Protein AF-A0A0G1DFC2-F1 (afdb_monomer_lite)

Organism: NCBI:txid1618443

Secondary structure (DSSP, 8-state):
-HHHHHHHHHHHHHHHHHHHHHHHHHHHHHHHHHHHHHHHHHHHHHHHHHHHHGGGTTTS-HHHHHHHHHHHHHHS--SEEEEEETTS-EEEE-TTSPS--HHHHHHHHHHHHHTS-EEEEEEETTEEEEEEEEEEEETTEEEEEEEEEEE-HHHHHHHHHHHHHHHHHHHHHHHHHHHHHHHHHHH-

Structure (mmCIF, N/CA/C/O backbone):
data_AF-A0A0G1DFC2-F1
#
_entry.id   AF-A0A0G1DFC2-F1
#
loop_
_atom_site.group_PDB
_atom_site.id
_atom_site.type_symbol
_atom_site.label_atom_id
_atom_site.label_alt_id
_atom_site.label_comp_id
_atom_site.label_asym_id
_atom_site.label_entity_id
_atom_site.label_seq_id
_atom_site.pdbx_PDB_ins_code
_atom_site.Cartn_x
_atom_site.Cartn_y
_atom_site.Cartn_z
_atom_site.occupancy
_atom_site.B_iso_or_equiv
_atom_site.auth_seq_id
_atom_site.auth_comp_id
_atom_site.auth_asym_id
_atom_site.auth_atom_id
_atom_site.pdbx_PDB_model_num
ATOM 1 N N . MET A 1 1 ? 27.973 -1.717 -45.582 1.00 72.56 1 MET A N 1
ATOM 2 C CA . MET A 1 1 ? 26.585 -1.382 -45.179 1.00 72.56 1 MET A CA 1
ATOM 3 C C . MET A 1 1 ? 25.904 -2.504 -44.392 1.00 72.56 1 MET A C 1
ATOM 5 O O . MET A 1 1 ? 25.757 -2.344 -43.190 1.00 72.56 1 MET A O 1
ATOM 9 N N . ARG A 1 2 ? 25.543 -3.655 -44.991 1.00 80.75 2 ARG A N 1
ATOM 10 C CA . ARG A 1 2 ? 24.761 -4.720 -44.309 1.00 80.75 2 ARG A CA 1
ATOM 11 C C . ARG A 1 2 ? 25.378 -5.247 -42.999 1.00 80.75 2 ARG A C 1
ATOM 13 O O . ARG A 1 2 ? 24.654 -5.441 -42.032 1.00 80.75 2 ARG A O 1
ATOM 20 N N . GLN A 1 3 ? 26.699 -5.429 -42.950 1.00 83.38 3 GLN A N 1
ATOM 21 C CA . GLN A 1 3 ? 27.406 -5.894 -41.744 1.00 83.38 3 GLN A CA 1
ATOM 22 C C . GLN A 1 3 ? 27.403 -4.857 -40.605 1.00 83.38 3 GLN A C 1
ATOM 24 O O . GLN A 1 3 ? 27.282 -5.232 -39.445 1.00 83.38 3 GLN A O 1
ATOM 29 N N . ILE A 1 4 ? 27.460 -3.560 -40.931 1.00 80.94 4 ILE A N 1
ATOM 30 C CA . ILE A 1 4 ? 27.431 -2.465 -39.946 1.00 80.94 4 ILE A CA 1
ATOM 31 C C . ILE A 1 4 ? 26.042 -2.378 -39.304 1.00 80.94 4 ILE A C 1
ATOM 33 O O . ILE A 1 4 ? 25.927 -2.349 -38.082 1.00 80.94 4 ILE A O 1
ATOM 37 N N . PHE A 1 5 ? 24.980 -2.432 -40.116 1.00 81.50 5 PHE A N 1
ATOM 38 C CA . PHE A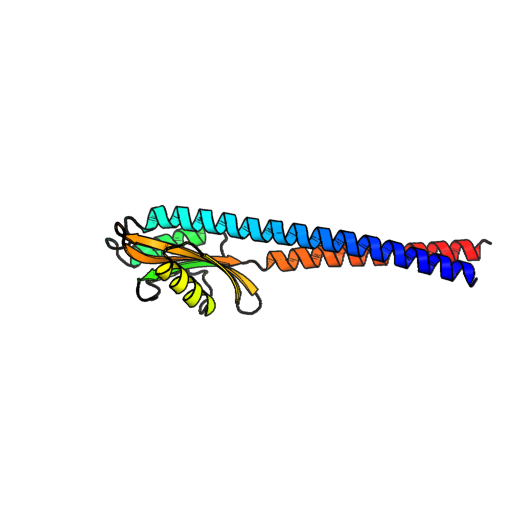 1 5 ? 23.606 -2.466 -39.607 1.00 81.50 5 PHE A CA 1
ATOM 39 C C . PHE A 1 5 ? 23.339 -3.696 -38.730 1.00 81.50 5 PHE A C 1
ATOM 41 O O . PHE A 1 5 ? 22.700 -3.571 -37.688 1.00 81.50 5 PHE A O 1
ATOM 48 N N . ALA A 1 6 ? 23.868 -4.865 -39.105 1.00 87.06 6 ALA A N 1
ATOM 49 C CA . ALA A 1 6 ? 23.749 -6.077 -38.295 1.00 87.06 6 ALA A CA 1
ATOM 50 C C . ALA A 1 6 ? 24.473 -5.952 -36.941 1.00 87.06 6 ALA A C 1
ATOM 52 O O . ALA A 1 6 ? 23.925 -6.360 -35.920 1.00 87.06 6 ALA A O 1
ATOM 53 N N . ALA A 1 7 ? 25.670 -5.356 -36.916 1.00 85.88 7 ALA A N 1
ATOM 54 C CA . ALA A 1 7 ? 26.422 -5.137 -35.681 1.00 85.88 7 ALA A CA 1
ATOM 55 C C . ALA A 1 7 ? 25.700 -4.173 -34.724 1.00 85.88 7 ALA A C 1
ATOM 57 O O . ALA A 1 7 ? 25.595 -4.454 -33.534 1.00 85.88 7 ALA A O 1
ATOM 58 N N . ILE A 1 8 ? 25.147 -3.071 -35.238 1.00 86.62 8 ILE A N 1
ATOM 59 C CA . ILE A 1 8 ? 24.385 -2.107 -34.427 1.00 86.62 8 ILE A CA 1
ATOM 60 C C . ILE A 1 8 ? 23.130 -2.751 -33.872 1.00 86.62 8 ILE A C 1
ATOM 62 O O . ILE A 1 8 ? 22.863 -2.623 -32.683 1.00 86.62 8 ILE A O 1
ATOM 66 N N . PHE A 1 9 ? 22.396 -3.480 -34.713 1.00 89.06 9 PHE A N 1
ATOM 67 C CA . PHE A 1 9 ? 21.217 -4.206 -34.271 1.00 89.06 9 PHE A CA 1
ATOM 68 C C . PHE A 1 9 ? 21.559 -5.169 -33.129 1.00 89.06 9 PHE A C 1
ATOM 70 O O . PHE A 1 9 ? 20.889 -5.157 -32.100 1.00 89.06 9 PHE A O 1
ATOM 77 N N . LEU A 1 10 ? 22.645 -5.938 -33.261 1.00 92.94 10 LEU A N 1
ATOM 78 C CA . LEU A 1 10 ? 23.105 -6.850 -32.216 1.00 92.94 10 LEU A CA 1
ATOM 79 C C . LEU A 1 10 ? 23.446 -6.111 -30.912 1.00 92.94 10 LEU A C 1
ATOM 81 O O . LEU A 1 10 ? 22.999 -6.521 -29.843 1.00 92.94 10 LEU A O 1
ATOM 85 N N . ILE A 1 11 ? 24.196 -5.007 -30.990 1.00 90.31 11 ILE A N 1
ATOM 86 C CA . ILE A 1 11 ? 24.557 -4.196 -29.818 1.00 90.31 11 ILE A CA 1
ATOM 87 C C . ILE A 1 11 ? 23.304 -3.621 -29.156 1.00 90.31 11 ILE A C 1
ATOM 89 O O . ILE A 1 11 ? 23.160 -3.719 -27.940 1.00 90.31 11 ILE A O 1
ATOM 93 N N . THR A 1 12 ? 22.378 -3.060 -29.937 1.00 91.19 12 THR A N 1
ATOM 94 C CA . THR A 1 12 ? 21.109 -2.531 -29.429 1.00 91.19 12 THR A CA 1
ATOM 95 C C . THR A 1 12 ? 20.325 -3.614 -28.703 1.00 91.19 12 THR A C 1
ATOM 97 O O . THR A 1 12 ? 19.913 -3.389 -27.570 1.00 91.19 12 THR A O 1
ATOM 100 N N . VAL A 1 13 ? 20.189 -4.804 -29.293 1.00 94.81 13 VAL A N 1
ATOM 101 C CA . VAL A 1 13 ? 19.496 -5.933 -28.660 1.00 94.81 13 VAL A CA 1
ATOM 102 C C . VAL A 1 13 ? 20.152 -6.309 -27.330 1.00 94.81 13 VAL A C 1
ATOM 104 O O . VAL A 1 13 ? 19.453 -6.443 -26.328 1.00 94.81 13 VAL A O 1
ATOM 107 N N . ILE A 1 14 ? 21.483 -6.423 -27.281 1.00 95.00 14 ILE A N 1
ATOM 108 C CA 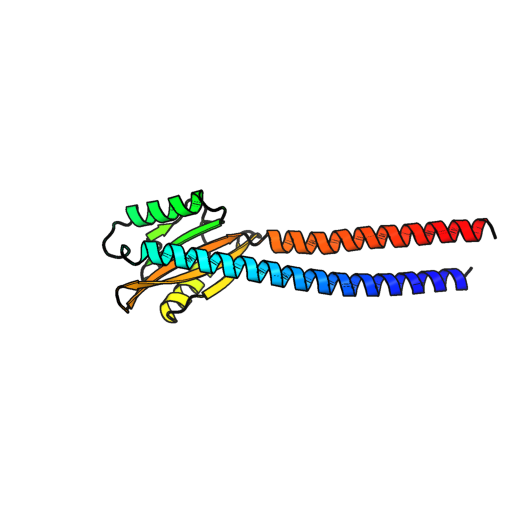. ILE A 1 14 ? 22.211 -6.766 -26.049 1.00 95.00 14 ILE A CA 1
ATOM 109 C C . ILE A 1 14 ? 22.006 -5.693 -24.970 1.00 95.00 14 ILE A C 1
ATOM 111 O O . ILE A 1 14 ? 21.667 -6.020 -23.832 1.00 95.00 14 ILE A O 1
ATOM 115 N N . VAL A 1 15 ? 22.163 -4.412 -25.314 1.00 93.06 15 VAL A N 1
ATOM 116 C CA . VAL A 1 15 ? 21.980 -3.295 -24.371 1.00 93.06 15 VAL A CA 1
ATOM 117 C C . VAL A 1 15 ? 20.542 -3.242 -23.857 1.00 93.06 15 VAL A C 1
ATOM 119 O O . VAL A 1 15 ? 20.328 -3.056 -22.658 1.00 93.06 15 VAL A O 1
ATOM 122 N N . THR A 1 16 ? 19.555 -3.457 -24.730 1.00 94.50 16 THR A N 1
ATOM 123 C CA . THR A 1 16 ? 18.144 -3.535 -24.345 1.00 94.50 16 THR A CA 1
ATOM 124 C C . THR A 1 16 ? 17.898 -4.686 -23.374 1.00 94.50 16 THR A C 1
ATOM 126 O O . THR A 1 16 ? 17.280 -4.461 -22.337 1.00 94.50 16 THR A O 1
ATOM 129 N N . LEU A 1 17 ? 18.409 -5.890 -23.653 1.00 96.88 17 LEU A N 1
ATOM 130 C CA . LEU A 1 17 ? 18.248 -7.048 -22.766 1.00 96.88 17 LEU A CA 1
ATOM 131 C C . LEU A 1 17 ? 18.843 -6.792 -21.379 1.00 96.88 17 LEU A C 1
ATOM 133 O O . LEU A 1 17 ? 18.184 -7.046 -20.370 1.00 96.88 17 LEU A O 1
ATOM 137 N N . ILE A 1 18 ? 20.055 -6.234 -21.324 1.00 96.00 18 ILE A N 1
ATOM 138 C CA . ILE A 1 18 ? 20.716 -5.877 -20.065 1.00 96.00 18 ILE A CA 1
ATOM 139 C C . ILE A 1 18 ? 19.870 -4.854 -19.303 1.00 96.00 18 ILE A C 1
ATOM 141 O O . ILE A 1 18 ? 19.557 -5.058 -18.131 1.00 96.00 18 ILE A O 1
ATOM 145 N N . ALA A 1 19 ? 19.455 -3.769 -19.958 1.00 95.44 19 ALA A N 1
ATOM 146 C CA . ALA A 1 19 ? 18.661 -2.732 -19.313 1.00 95.44 19 ALA A CA 1
ATOM 147 C C . ALA A 1 19 ? 17.328 -3.271 -18.780 1.00 95.44 19 ALA A C 1
ATOM 149 O O . ALA A 1 19 ? 16.978 -2.971 -17.644 1.00 95.44 19 ALA A O 1
ATOM 150 N N . VAL A 1 20 ? 16.617 -4.098 -19.552 1.00 96.69 20 VAL A N 1
ATOM 151 C CA . VAL A 1 20 ? 15.357 -4.720 -19.118 1.00 96.69 20 VAL A CA 1
ATOM 152 C C . VAL A 1 20 ? 15.580 -5.623 -17.907 1.00 96.69 20 VAL A C 1
ATOM 154 O O . VAL A 1 20 ? 14.831 -5.514 -16.938 1.00 96.69 20 VAL A O 1
ATOM 157 N N . TYR A 1 21 ? 16.623 -6.458 -17.915 1.00 97.62 21 TYR A N 1
ATOM 158 C CA . TYR A 1 21 ? 16.954 -7.324 -16.780 1.00 97.62 21 TYR A CA 1
ATOM 159 C C . TYR A 1 21 ? 17.214 -6.518 -15.497 1.00 97.62 21 TYR A C 1
ATOM 161 O O . TYR A 1 21 ? 16.625 -6.794 -14.448 1.00 97.62 21 TYR A O 1
ATOM 169 N N . PHE A 1 22 ? 18.050 -5.479 -15.580 1.00 96.88 22 PHE A N 1
ATOM 170 C CA . PHE A 1 22 ? 18.356 -4.626 -14.431 1.00 96.88 22 PHE A CA 1
ATOM 171 C C . PHE A 1 22 ? 17.134 -3.847 -13.944 1.00 96.88 22 PHE A C 1
ATOM 173 O O . PHE A 1 22 ? 16.902 -3.777 -12.738 1.00 96.88 22 PHE A O 1
ATOM 180 N N . THR A 1 23 ? 16.338 -3.296 -14.856 1.00 97.31 23 THR A N 1
ATOM 181 C CA . THR A 1 23 ? 15.129 -2.538 -14.519 1.00 97.31 23 THR A CA 1
ATOM 182 C C . THR A 1 23 ? 14.063 -3.426 -13.898 1.00 97.31 23 THR A C 1
ATOM 184 O O . THR A 1 23 ? 13.437 -3.015 -12.926 1.00 97.31 23 THR A O 1
ATOM 187 N N . TYR A 1 24 ? 13.904 -4.660 -14.376 1.00 97.81 24 TYR A N 1
ATOM 188 C CA . TYR A 1 24 ? 13.021 -5.642 -13.755 1.00 97.81 24 TYR A CA 1
ATOM 189 C C . TYR A 1 24 ? 13.441 -5.936 -12.310 1.00 97.81 24 TYR A C 1
ATOM 191 O O . TYR A 1 24 ? 12.622 -5.853 -11.394 1.00 97.81 24 TYR A O 1
ATOM 199 N N . ASN A 1 25 ? 14.729 -6.208 -12.080 1.00 98.00 25 ASN A N 1
ATOM 200 C CA . ASN A 1 25 ? 15.230 -6.462 -10.731 1.00 98.00 25 ASN A CA 1
ATOM 201 C C . ASN A 1 25 ? 15.091 -5.223 -9.827 1.00 98.00 25 ASN A C 1
ATOM 203 O O . ASN A 1 25 ? 14.685 -5.335 -8.672 1.00 98.00 25 ASN A O 1
ATOM 207 N N . GLN A 1 26 ? 15.379 -4.031 -10.357 1.00 97.31 26 GLN A N 1
ATOM 208 C CA . GLN A 1 26 ? 15.216 -2.764 -9.646 1.00 97.31 26 GLN A CA 1
ATOM 209 C C . GLN A 1 26 ? 13.754 -2.520 -9.253 1.00 97.31 26 GLN A C 1
ATOM 211 O O . GLN A 1 26 ? 13.489 -2.197 -8.098 1.00 97.31 26 GLN A O 1
ATOM 216 N N . ALA A 1 27 ? 12.817 -2.708 -10.184 1.00 97.88 27 ALA A N 1
ATOM 217 C CA . ALA A 1 27 ? 11.389 -2.553 -9.939 1.00 97.88 27 ALA A CA 1
ATOM 218 C C . ALA A 1 27 ? 10.894 -3.550 -8.882 1.00 97.88 27 ALA A C 1
ATOM 220 O O . ALA A 1 27 ? 10.244 -3.145 -7.928 1.00 97.88 27 ALA A O 1
ATOM 221 N N . ASN A 1 28 ? 11.271 -4.828 -8.982 1.00 97.44 28 ASN A N 1
ATOM 222 C CA . ASN A 1 28 ? 10.851 -5.856 -8.025 1.00 97.44 28 ASN A CA 1
ATOM 223 C C . ASN A 1 28 ? 11.418 -5.616 -6.611 1.00 97.44 28 ASN A C 1
ATOM 225 O O . ASN A 1 28 ? 10.729 -5.792 -5.607 1.00 97.44 28 ASN A O 1
ATOM 229 N N . ASN A 1 29 ? 12.679 -5.181 -6.516 1.00 98.06 29 ASN A N 1
ATOM 230 C CA . ASN A 1 29 ? 13.287 -4.802 -5.239 1.00 98.06 29 ASN A CA 1
ATOM 231 C C . ASN A 1 29 ? 12.587 -3.594 -4.617 1.00 98.06 29 ASN A C 1
ATOM 233 O O . ASN A 1 29 ? 12.292 -3.605 -3.422 1.00 98.06 29 ASN A O 1
ATOM 237 N N . GLU A 1 30 ? 12.307 -2.572 -5.424 1.00 97.88 30 GLU A N 1
ATOM 238 C CA . GLU A 1 30 ? 11.616 -1.375 -4.958 1.00 97.88 30 GLU A CA 1
ATOM 239 C C . GLU A 1 30 ? 10.179 -1.692 -4.538 1.00 97.88 30 GLU A C 1
ATOM 241 O O . GLU A 1 30 ? 9.739 -1.238 -3.486 1.00 97.88 30 GLU A O 1
ATOM 246 N N . GLU A 1 31 ? 9.465 -2.525 -5.295 1.00 97.38 31 GLU A N 1
ATOM 247 C CA . GLU A 1 31 ? 8.117 -2.961 -4.941 1.00 97.38 31 GLU A CA 1
ATOM 248 C C . GLU A 1 31 ? 8.098 -3.649 -3.576 1.00 97.38 31 GLU A C 1
ATOM 250 O O . GLU A 1 31 ? 7.324 -3.253 -2.704 1.00 97.38 31 GLU A O 1
ATOM 255 N N . ARG A 1 32 ? 8.980 -4.633 -3.357 1.00 97.62 32 ARG A N 1
ATOM 256 C CA . ARG A 1 32 ? 9.097 -5.314 -2.059 1.00 97.62 32 ARG A CA 1
ATOM 257 C C . ARG A 1 32 ? 9.423 -4.343 -0.933 1.00 97.62 32 ARG A C 1
ATOM 259 O O . ARG A 1 32 ? 8.799 -4.408 0.119 1.00 97.62 32 ARG A O 1
ATOM 266 N N . ARG A 1 33 ? 10.366 -3.423 -1.156 1.00 97.75 33 ARG A N 1
ATOM 267 C CA . ARG A 1 33 ? 10.747 -2.413 -0.161 1.00 97.75 33 ARG A CA 1
ATOM 268 C C . ARG A 1 33 ? 9.549 -1.561 0.256 1.00 97.75 33 ARG A C 1
ATOM 270 O O . ARG A 1 33 ? 9.324 -1.385 1.447 1.00 97.75 33 ARG A O 1
ATOM 277 N N . LEU A 1 34 ? 8.785 -1.050 -0.710 1.00 96.38 34 LEU A N 1
ATOM 278 C CA . LEU A 1 34 ? 7.643 -0.176 -0.435 1.00 96.38 34 LEU A CA 1
ATOM 279 C C . LEU A 1 34 ? 6.457 -0.933 0.176 1.00 96.38 34 LEU A C 1
ATOM 281 O O . LEU A 1 34 ? 5.788 -0.384 1.048 1.00 96.38 34 LEU A O 1
ATOM 285 N N . ARG A 1 35 ? 6.214 -2.182 -0.247 1.00 96.38 35 ARG A N 1
ATOM 286 C CA . ARG A 1 35 ? 5.205 -3.059 0.369 1.00 96.38 35 ARG A CA 1
ATOM 287 C C . ARG A 1 35 ? 5.556 -3.366 1.828 1.00 96.38 35 ARG A C 1
ATOM 289 O O . ARG A 1 35 ? 4.708 -3.216 2.695 1.00 96.38 35 ARG A O 1
ATOM 296 N N . ASN A 1 36 ? 6.807 -3.704 2.120 1.00 96.62 36 ASN A N 1
ATOM 297 C CA . ASN A 1 36 ? 7.229 -3.977 3.493 1.00 96.62 36 ASN A CA 1
ATOM 298 C C . ASN A 1 36 ? 7.168 -2.716 4.372 1.00 96.62 36 ASN A C 1
ATOM 300 O O . ASN A 1 36 ? 6.771 -2.798 5.529 1.00 96.62 36 ASN A O 1
ATOM 304 N N . ASP A 1 37 ? 7.531 -1.548 3.831 1.00 94.81 37 ASP A N 1
ATOM 305 C CA . ASP A 1 37 ? 7.463 -0.271 4.556 1.00 94.81 37 ASP A CA 1
ATOM 306 C C . ASP A 1 37 ? 6.018 0.096 4.930 1.00 94.81 37 ASP A C 1
ATOM 308 O O . ASP A 1 37 ? 5.759 0.438 6.085 1.00 94.81 37 ASP A O 1
ATOM 312 N N . ILE A 1 38 ? 5.057 -0.034 4.003 1.00 93.19 38 ILE A N 1
ATOM 313 C CA . ILE A 1 38 ? 3.645 0.253 4.314 1.00 93.19 38 ILE A CA 1
ATOM 314 C C . ILE A 1 38 ? 3.058 -0.760 5.297 1.00 93.19 38 ILE A C 1
ATOM 316 O O . ILE A 1 38 ? 2.305 -0.368 6.188 1.00 93.19 38 ILE A O 1
ATOM 320 N N . GLN A 1 39 ? 3.437 -2.037 5.190 1.00 94.75 39 GLN A N 1
ATOM 321 C CA . GLN A 1 39 ? 3.037 -3.076 6.139 1.00 94.75 39 GLN A CA 1
ATOM 322 C C . GLN A 1 39 ? 3.546 -2.750 7.543 1.00 94.75 39 GLN A C 1
ATOM 324 O O . GLN A 1 39 ? 2.746 -2.582 8.458 1.00 94.75 39 GLN A O 1
ATOM 329 N N . TYR A 1 40 ? 4.858 -2.552 7.685 1.00 94.19 40 TYR A N 1
ATOM 330 C CA . TYR A 1 40 ? 5.504 -2.252 8.960 1.00 94.19 40 TYR A CA 1
ATOM 331 C C . TYR A 1 40 ? 4.915 -1.008 9.636 1.00 94.19 40 TYR A C 1
ATOM 333 O O . TYR A 1 40 ? 4.565 -1.043 10.815 1.00 94.19 40 TYR A O 1
ATOM 341 N N . ARG A 1 41 ? 4.739 0.084 8.881 1.00 90.88 41 ARG A N 1
ATOM 342 C CA . ARG A 1 41 ? 4.128 1.314 9.405 1.00 90.88 41 ARG A CA 1
ATOM 343 C C . ARG A 1 41 ? 2.684 1.093 9.833 1.00 90.88 41 ARG A C 1
ATOM 345 O O . ARG A 1 41 ? 2.306 1.563 10.896 1.00 90.88 41 ARG A O 1
ATOM 352 N N . SER A 1 42 ? 1.887 0.374 9.042 1.00 92.50 42 SER A N 1
ATOM 353 C CA . SER A 1 42 ? 0.491 0.084 9.404 1.00 92.50 42 SER A CA 1
ATOM 354 C C . SER A 1 42 ? 0.402 -0.731 10.687 1.00 92.50 42 SER A C 1
ATOM 356 O O . SER A 1 42 ? -0.444 -0.436 11.523 1.00 92.50 42 SER A O 1
ATOM 358 N N . THR A 1 43 ? 1.296 -1.706 10.865 1.00 93.75 43 THR A N 1
ATOM 359 C CA . THR A 1 43 ? 1.366 -2.516 12.084 1.00 93.75 43 THR A CA 1
ATOM 360 C C . THR A 1 43 ? 1.692 -1.666 13.302 1.00 93.75 43 THR A C 1
ATOM 362 O O . THR A 1 43 ? 0.956 -1.723 14.279 1.00 93.75 43 THR A O 1
ATOM 365 N N . LEU A 1 44 ? 2.729 -0.826 13.236 1.00 91.75 44 LEU A N 1
ATOM 366 C CA . LEU A 1 44 ? 3.074 0.065 14.348 1.00 91.75 44 LEU A CA 1
ATOM 367 C C . LEU A 1 44 ? 1.933 1.027 14.701 1.00 91.75 44 LEU A C 1
ATOM 369 O O . LEU A 1 44 ? 1.668 1.279 15.875 1.00 91.75 44 LEU A O 1
ATOM 373 N N . LEU A 1 45 ? 1.246 1.554 13.687 1.00 89.75 45 LEU A N 1
ATOM 374 C CA . LEU A 1 45 ? 0.137 2.478 13.895 1.00 89.75 45 LEU A CA 1
ATOM 375 C C . LEU A 1 45 ? -1.071 1.801 14.518 1.00 89.75 45 LEU A C 1
ATOM 377 O O . LEU A 1 45 ? -1.604 2.311 15.500 1.00 89.75 45 LEU A O 1
ATOM 381 N N . ALA A 1 46 ? -1.471 0.651 13.982 1.00 92.19 46 ALA A N 1
ATOM 382 C CA . ALA A 1 46 ? -2.573 -0.116 14.534 1.00 92.19 46 ALA A CA 1
ATOM 383 C C . ALA A 1 46 ? -2.276 -0.540 15.973 1.00 92.19 46 ALA A C 1
ATOM 385 O O . ALA A 1 46 ? -3.138 -0.385 16.826 1.00 92.19 46 ALA A O 1
ATOM 386 N N . GLU A 1 47 ? -1.052 -0.983 16.259 1.00 91.69 47 GLU A N 1
ATOM 387 C CA . GLU A 1 47 ? -0.648 -1.414 17.595 1.00 91.69 47 GLU A CA 1
ATOM 388 C C . GLU A 1 47 ? -0.644 -0.258 18.603 1.00 91.69 47 GLU A C 1
ATOM 390 O O . GLU A 1 47 ? -1.272 -0.345 19.654 1.00 91.69 47 GLU A O 1
ATOM 395 N N . SER A 1 48 ? -0.035 0.881 18.256 1.00 89.69 48 SER A N 1
ATOM 396 C CA . SER A 1 48 ? -0.026 2.061 19.138 1.00 89.69 48 SER A CA 1
ATOM 397 C C . SER A 1 48 ? -1.430 2.614 19.419 1.00 89.69 48 SER A C 1
ATOM 399 O O . SER A 1 48 ? -1.714 3.142 20.499 1.00 89.69 48 SER A O 1
ATOM 401 N N . LEU A 1 49 ? -2.331 2.504 18.442 1.00 89.75 49 LEU A N 1
ATOM 402 C CA . LEU A 1 49 ? -3.710 2.940 18.584 1.00 89.75 49 LEU A CA 1
ATOM 403 C C . LEU A 1 49 ? -4.544 1.906 19.353 1.00 89.75 49 LEU A C 1
ATOM 405 O O . LEU A 1 49 ? -5.358 2.302 20.184 1.00 89.75 49 LEU A O 1
ATOM 409 N N . ARG A 1 50 ? -4.291 0.609 19.155 1.00 91.50 50 ARG A N 1
ATOM 410 C CA . ARG A 1 50 ? -4.864 -0.496 19.934 1.00 91.50 50 ARG A CA 1
ATOM 411 C C . ARG A 1 50 ? -4.567 -0.327 21.421 1.00 91.50 50 ARG A C 1
ATOM 413 O O . ARG A 1 50 ? -5.509 -0.289 22.204 1.00 91.50 50 ARG A O 1
ATOM 420 N N . GLU A 1 51 ? -3.312 -0.064 21.790 1.00 90.06 51 GLU A N 1
ATOM 421 C CA . GLU A 1 51 ? -2.907 0.221 23.179 1.00 90.06 51 GLU A CA 1
ATOM 422 C C . GLU A 1 51 ? -3.665 1.411 23.803 1.00 90.06 51 GLU A C 1
ATOM 424 O O . GLU A 1 51 ? -3.876 1.469 25.015 1.00 90.06 51 GLU A O 1
ATOM 429 N N . THR A 1 52 ? -4.101 2.371 22.980 1.00 88.56 52 THR A N 1
ATOM 430 C CA . THR A 1 52 ? -4.878 3.539 23.426 1.00 88.56 52 THR A CA 1
ATOM 431 C C . THR A 1 52 ? -6.381 3.241 23.520 1.00 88.56 52 THR A C 1
ATOM 433 O O . THR A 1 52 ? -7.072 3.772 24.396 1.00 88.56 52 THR A O 1
ATOM 436 N N . VAL A 1 53 ? -6.897 2.414 22.608 1.00 88.62 53 VAL A N 1
ATOM 437 C CA . VAL A 1 53 ? -8.328 2.127 22.437 1.00 88.62 53 VAL A CA 1
ATOM 438 C C . VAL A 1 53 ? -8.801 1.002 23.355 1.00 88.62 53 VAL A C 1
ATOM 440 O O . VAL A 1 53 ? -9.832 1.177 24.002 1.00 88.62 53 VAL A O 1
ATOM 443 N N . GLU A 1 54 ? -8.063 -0.107 23.463 1.00 90.12 54 GLU A N 1
ATOM 444 C CA . GLU A 1 54 ? -8.465 -1.302 24.227 1.00 90.12 54 GLU A CA 1
ATOM 445 C C . GLU A 1 54 ? -8.908 -0.997 25.666 1.00 90.12 54 GLU A C 1
ATOM 447 O O . GLU A 1 54 ? -10.026 -1.377 26.021 1.00 90.12 54 GLU A O 1
ATOM 452 N N . PRO A 1 55 ? -8.155 -0.226 26.486 1.00 86.19 55 PRO A N 1
ATOM 453 C CA . PRO A 1 55 ? -8.543 0.026 27.879 1.00 86.19 55 PRO A CA 1
ATOM 454 C C . PRO A 1 55 ? -9.878 0.770 28.026 1.00 86.19 55 PRO A C 1
ATOM 456 O O . PRO A 1 55 ? -10.474 0.816 29.102 1.00 86.19 55 PRO A O 1
ATOM 459 N N . ASN A 1 56 ? -10.320 1.421 26.952 1.00 80.69 56 ASN A N 1
ATOM 460 C CA . ASN A 1 56 ? -11.450 2.333 26.927 1.00 80.69 56 ASN A CA 1
ATOM 461 C C . ASN A 1 56 ? -12.554 1.883 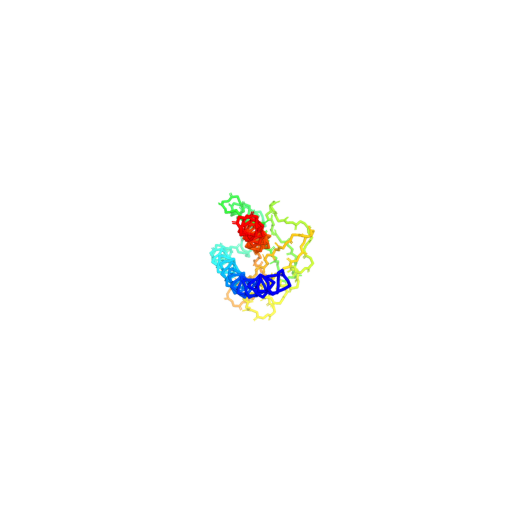25.962 1.00 80.69 56 ASN A C 1
ATOM 463 O O . ASN A 1 56 ? -13.539 2.606 25.824 1.00 80.69 56 ASN A O 1
ATOM 467 N N . PHE A 1 57 ? -12.414 0.722 25.317 1.00 81.94 57 PHE A N 1
ATOM 468 C CA . PHE A 1 57 ? -13.315 0.281 24.254 1.00 81.94 57 PHE A CA 1
ATOM 469 C C . PHE A 1 57 ? -14.752 0.081 24.754 1.00 81.94 57 PHE A C 1
ATOM 471 O O . PHE A 1 57 ? -15.692 0.574 24.141 1.00 81.94 57 PHE A O 1
ATOM 478 N N . ILE A 1 58 ? -14.915 -0.570 25.909 1.00 76.38 58 ILE A N 1
ATOM 479 C CA . ILE A 1 58 ? -16.230 -0.901 26.489 1.00 76.38 58 ILE A CA 1
ATOM 480 C C . ILE A 1 58 ? -16.755 0.209 27.405 1.00 76.38 58 ILE A C 1
ATOM 482 O O . ILE A 1 58 ? -17.954 0.469 27.476 1.00 76.38 58 ILE A O 1
ATOM 486 N N . ASN A 1 59 ? -15.850 0.901 28.099 1.00 73.62 59 ASN A N 1
ATOM 487 C CA . ASN A 1 59 ? -16.203 1.846 29.160 1.00 73.62 59 ASN A CA 1
ATOM 488 C C . ASN A 1 59 ? -16.396 3.295 28.683 1.00 73.62 59 ASN A C 1
ATOM 490 O O . ASN A 1 59 ? -16.809 4.150 29.475 1.00 73.62 59 ASN A O 1
ATOM 494 N N . LYS A 1 60 ? -16.059 3.623 27.429 1.00 74.62 60 LYS A N 1
ATOM 495 C CA . LYS A 1 60 ? -16.216 4.977 26.876 1.00 74.62 60 LYS A CA 1
ATOM 496 C C . LYS A 1 60 ? -17.285 5.020 25.793 1.00 74.62 60 LYS A C 1
ATOM 498 O O . LYS A 1 60 ? -17.604 4.030 25.155 1.00 74.62 60 LYS A O 1
ATOM 503 N N . SER A 1 61 ? -17.851 6.210 25.601 1.00 78.44 61 SER A N 1
ATOM 504 C CA . SER A 1 61 ? -18.856 6.439 24.567 1.00 78.44 61 SER A CA 1
ATOM 505 C C . SER A 1 61 ? -18.243 6.364 23.169 1.00 78.44 61 SER A C 1
ATOM 507 O O . SER A 1 61 ? -17.082 6.723 22.976 1.00 78.44 61 SER A O 1
ATOM 509 N N . GLU A 1 62 ? -19.059 6.013 22.173 1.00 83.69 62 GLU A N 1
ATOM 510 C CA . GLU A 1 62 ? -18.698 6.065 20.745 1.00 83.69 62 GLU A CA 1
ATOM 511 C C . GLU A 1 62 ? -18.057 7.409 20.359 1.00 83.69 62 GLU A C 1
ATOM 513 O O . GLU A 1 62 ? -17.113 7.463 19.577 1.00 83.69 62 GLU A O 1
ATOM 518 N N . LYS A 1 63 ? -18.491 8.504 20.999 1.00 87.19 63 LYS A N 1
ATOM 519 C CA . LYS A 1 63 ? -17.911 9.840 20.821 1.00 87.19 63 LYS A CA 1
ATOM 520 C C . LYS A 1 63 ? -16.418 9.907 21.175 1.00 87.19 63 LYS A C 1
ATOM 522 O O . LYS A 1 63 ? -15.666 10.563 20.467 1.00 87.19 63 LYS A O 1
ATOM 527 N N . TYR A 1 64 ? -15.978 9.236 22.240 1.00 88.25 64 TYR A N 1
ATOM 528 C CA . TYR A 1 64 ? -14.556 9.179 22.596 1.00 88.25 64 TYR A CA 1
ATOM 529 C C . TYR A 1 64 ? -13.745 8.436 21.530 1.00 88.25 64 TYR A C 1
ATOM 531 O O . TYR A 1 64 ? -12.700 8.924 21.106 1.00 88.25 64 TYR A O 1
ATOM 539 N N . LEU A 1 65 ? -14.243 7.284 21.071 1.00 88.12 65 LEU A N 1
ATOM 540 C CA . LEU A 1 65 ? -13.592 6.495 20.023 1.00 88.12 65 LEU A CA 1
ATOM 541 C C . LEU A 1 65 ? -13.509 7.282 18.709 1.00 88.12 65 LEU A C 1
ATOM 543 O O . LEU A 1 65 ? -12.463 7.297 18.061 1.00 88.12 65 LEU A O 1
ATOM 547 N N . GLN A 1 66 ? -14.570 8.014 18.371 1.00 90.25 66 GLN A N 1
ATOM 548 C CA . GLN A 1 66 ? -14.606 8.921 17.230 1.00 90.25 66 GLN A CA 1
ATOM 549 C C . GLN A 1 66 ? -13.560 10.043 17.346 1.00 90.25 66 GLN A C 1
ATOM 551 O O . GLN A 1 66 ? -12.817 10.283 16.394 1.00 90.25 66 GLN A O 1
ATOM 556 N N . ASP A 1 67 ? -13.450 10.698 18.507 1.00 89.00 67 ASP A N 1
ATOM 557 C CA . ASP A 1 67 ? -12.461 11.759 18.747 1.00 89.00 67 ASP A CA 1
ATOM 558 C C . ASP A 1 67 ? -11.015 11.232 18.660 1.00 89.00 67 ASP A C 1
ATOM 560 O O . ASP A 1 67 ? -10.124 11.919 18.148 1.00 89.00 67 ASP A O 1
ATOM 564 N N . VAL A 1 68 ? -10.770 10.007 19.141 1.00 87.69 68 VAL A N 1
ATOM 565 C CA . VAL A 1 68 ? -9.470 9.327 19.032 1.00 87.69 68 VAL A CA 1
ATOM 566 C C . VAL A 1 68 ? -9.131 9.086 17.563 1.00 87.69 68 VAL A C 1
ATOM 568 O O . VAL A 1 68 ? -8.106 9.568 17.080 1.00 87.69 68 VAL A O 1
ATOM 571 N N . VAL A 1 69 ? -10.012 8.412 16.829 1.00 88.50 69 VAL A N 1
ATOM 572 C CA . VAL A 1 69 ? -9.826 8.092 15.410 1.00 88.50 69 VAL A CA 1
ATOM 573 C C . VAL A 1 69 ? -9.579 9.355 14.568 1.00 88.50 69 VAL A C 1
ATOM 575 O O . VAL A 1 69 ? -8.654 9.391 13.753 1.00 88.50 69 VAL A O 1
ATOM 578 N N . GLU A 1 70 ? -10.324 10.433 14.818 1.00 89.06 70 GLU A N 1
ATOM 579 C CA . GLU A 1 70 ? -10.174 11.705 14.103 1.00 89.06 70 GLU A CA 1
ATOM 580 C C . GLU A 1 70 ? -8.867 12.438 14.458 1.00 89.06 70 GLU A C 1
ATOM 582 O O . GLU A 1 70 ? -8.198 13.015 13.594 1.00 89.06 70 GLU A O 1
ATOM 587 N N . ARG A 1 71 ? -8.449 12.402 15.730 1.00 85.44 71 ARG A N 1
ATOM 588 C CA . ARG A 1 71 ? -7.180 13.003 16.168 1.00 85.44 71 ARG A CA 1
ATOM 589 C C . ARG A 1 71 ? -5.981 12.313 15.524 1.00 85.44 71 ARG A C 1
ATOM 591 O O . ARG A 1 71 ? -5.026 13.000 15.159 1.00 85.44 71 ARG A O 1
ATOM 598 N N . TYR A 1 72 ? -6.007 10.988 15.414 1.00 81.50 72 TYR A N 1
ATOM 599 C CA . TYR A 1 72 ? -4.927 10.233 14.784 1.00 81.50 72 TYR A CA 1
ATOM 600 C C . TYR A 1 72 ? -4.912 10.468 13.267 1.00 81.50 72 TYR A C 1
ATOM 602 O O . TYR A 1 72 ? -3.848 10.759 12.721 1.00 81.50 72 TYR A O 1
ATOM 610 N N . ALA A 1 73 ? -6.077 10.478 12.612 1.00 79.50 73 ALA A N 1
ATOM 611 C CA . ALA A 1 73 ? -6.197 10.762 11.178 1.00 79.50 73 ALA A CA 1
ATOM 612 C C . ALA A 1 73 ? -5.683 12.141 10.750 1.00 79.50 73 ALA A C 1
ATOM 614 O O . ALA A 1 73 ? -5.170 12.293 9.645 1.00 79.50 73 ALA A O 1
ATOM 615 N N . ASN A 1 74 ? -5.780 13.144 11.623 1.00 71.94 74 ASN A N 1
ATOM 616 C CA . ASN A 1 74 ? -5.245 14.476 11.342 1.00 71.94 74 ASN A CA 1
ATOM 617 C C . ASN A 1 74 ? -3.737 14.607 11.613 1.00 71.94 74 ASN A C 1
ATOM 619 O O . ASN A 1 74 ? -3.096 15.513 11.079 1.00 71.94 74 ASN A O 1
ATOM 623 N N . LYS A 1 75 ? -3.163 13.744 12.461 1.00 68.38 75 LYS A N 1
ATOM 624 C CA . LYS A 1 75 ? -1.751 13.826 12.865 1.00 68.38 75 LYS A CA 1
ATOM 625 C C . LYS A 1 75 ? -0.820 13.079 11.934 1.00 68.38 75 LYS A C 1
ATOM 627 O O . LYS A 1 75 ? 0.277 13.575 11.677 1.00 68.38 75 LYS A O 1
ATOM 632 N N . GLU A 1 76 ? -1.240 11.926 11.427 1.00 63.03 76 GLU A N 1
ATOM 633 C CA . GLU A 1 76 ? -0.443 11.217 10.442 1.00 63.03 76 GLU A CA 1
ATOM 634 C C . GLU A 1 76 ? -1.171 11.067 9.118 1.00 63.03 76 GLU A C 1
ATOM 636 O O . GLU A 1 76 ? -2.378 10.879 9.045 1.00 63.03 76 GLU A O 1
ATOM 641 N N . ARG A 1 77 ? -0.409 11.206 8.036 1.00 61.00 77 ARG A N 1
ATOM 642 C CA . ARG A 1 77 ? -0.910 11.322 6.663 1.00 61.00 77 ARG A CA 1
ATOM 643 C C . ARG A 1 77 ? -1.351 9.959 6.101 1.00 61.00 77 ARG A C 1
ATOM 645 O O . ARG A 1 77 ? -0.936 9.606 5.000 1.00 61.00 77 ARG A O 1
ATOM 652 N N . PHE A 1 78 ? -2.137 9.179 6.841 1.00 69.06 78 PHE A N 1
ATOM 653 C CA . PHE A 1 78 ? -2.740 7.929 6.366 1.00 69.06 78 PHE A CA 1
ATOM 654 C C . PHE A 1 78 ? -4.156 8.153 5.820 1.00 69.06 78 PHE A C 1
ATOM 656 O O . PHE A 1 78 ? -4.788 9.183 6.052 1.00 69.06 78 PHE A O 1
ATOM 663 N N . ALA A 1 79 ? -4.637 7.197 5.022 1.00 69.62 79 ALA A N 1
ATOM 664 C CA . ALA A 1 79 ? -5.872 7.354 4.262 1.00 69.62 79 ALA A CA 1
ATOM 665 C C . ALA A 1 79 ? -7.138 7.169 5.106 1.00 69.62 79 ALA A C 1
ATOM 667 O O . ALA A 1 79 ? -8.179 7.671 4.708 1.00 69.62 79 ALA A O 1
ATOM 668 N N . GLY A 1 80 ? -7.066 6.502 6.258 1.00 85.81 80 GLY A N 1
ATOM 669 C CA . GLY A 1 80 ? -8.149 6.508 7.233 1.00 85.81 80 GLY A CA 1
ATOM 670 C C . GLY A 1 80 ? -8.043 5.429 8.300 1.00 85.81 80 GLY A C 1
ATOM 671 O O . GLY A 1 80 ? -7.176 4.558 8.250 1.00 85.81 80 GLY A O 1
ATOM 672 N N . LEU A 1 81 ? -8.945 5.519 9.267 1.00 89.75 81 LEU A N 1
ATOM 673 C CA . LEU A 1 81 ? -9.062 4.639 10.420 1.00 89.75 81 LEU A CA 1
ATOM 674 C C . LEU A 1 81 ? -10.534 4.285 10.633 1.00 89.75 81 LEU A C 1
ATOM 676 O O . LEU A 1 81 ? -11.411 5.127 10.429 1.00 89.75 81 LEU A O 1
ATOM 680 N N . ALA A 1 82 ? -10.798 3.064 11.076 1.00 90.88 82 ALA A N 1
ATOM 681 C CA . ALA A 1 82 ? -12.124 2.635 11.495 1.00 90.88 82 ALA A CA 1
ATOM 682 C C . ALA A 1 82 ? -12.031 1.673 12.673 1.00 90.88 82 ALA A C 1
ATOM 684 O O . ALA A 1 82 ? -11.094 0.888 12.774 1.00 90.88 82 ALA A O 1
ATOM 685 N N . ILE A 1 83 ? -13.026 1.730 13.546 1.00 91.38 83 ILE A N 1
ATOM 686 C CA . ILE A 1 83 ? -13.210 0.797 14.649 1.00 91.38 83 ILE A CA 1
ATOM 687 C C . ILE A 1 83 ? -14.552 0.109 14.436 1.00 91.38 83 ILE A C 1
ATOM 689 O O . ILE A 1 83 ? -15.557 0.786 14.196 1.00 91.38 83 ILE A O 1
ATOM 693 N N . ALA A 1 84 ? -14.561 -1.217 14.528 1.00 90.50 84 ALA A N 1
ATOM 694 C CA . ALA A 1 84 ? -15.759 -2.036 14.429 1.00 90.50 84 ALA A CA 1
ATOM 695 C C . ALA A 1 84 ? -16.020 -2.803 15.731 1.00 90.50 84 ALA A C 1
ATOM 697 O O . ALA A 1 84 ? -15.077 -3.193 16.420 1.00 90.50 84 ALA A O 1
ATOM 698 N N . ASP A 1 85 ? -17.294 -3.032 16.046 1.00 89.38 85 ASP A N 1
ATOM 699 C CA . ASP A 1 85 ? -17.715 -3.935 17.119 1.00 89.38 85 ASP A CA 1
ATOM 700 C C . ASP A 1 85 ? -17.581 -5.418 16.710 1.00 89.38 85 ASP A C 1
ATOM 702 O O . ASP A 1 85 ? -17.285 -5.752 15.560 1.00 89.38 85 ASP A O 1
ATOM 706 N N . ASN A 1 86 ? -17.844 -6.324 17.653 1.00 87.00 86 ASN A N 1
ATOM 707 C CA . ASN A 1 86 ? -17.852 -7.775 17.432 1.00 87.00 86 ASN A CA 1
ATOM 708 C C . ASN A 1 86 ? -18.915 -8.285 16.437 1.00 87.00 86 ASN A C 1
ATOM 710 O O . ASN A 1 86 ? -18.919 -9.467 16.099 1.00 87.00 86 ASN A O 1
ATOM 714 N N . LYS A 1 87 ? -19.832 -7.430 15.974 1.00 84.06 87 LYS A N 1
ATOM 715 C CA . LYS A 1 87 ? -20.824 -7.738 14.933 1.00 84.06 87 LYS A CA 1
ATOM 716 C C . LYS A 1 87 ? -20.411 -7.175 13.570 1.00 84.06 87 LYS A C 1
ATOM 718 O O . LYS A 1 87 ? -21.147 -7.354 12.601 1.00 84.06 87 LYS A O 1
ATOM 723 N N . GLY A 1 88 ? -19.264 -6.496 13.487 1.00 81.44 88 GLY A N 1
ATOM 724 C CA . GLY A 1 88 ? -18.779 -5.831 12.281 1.00 81.44 88 GLY A CA 1
ATOM 725 C C . GLY A 1 88 ? -19.428 -4.470 12.010 1.00 81.44 88 GLY A C 1
ATOM 726 O O . GLY A 1 88 ? -19.249 -3.921 10.922 1.00 81.44 88 GLY A O 1
ATOM 727 N N . ASN A 1 89 ? -20.172 -3.899 12.963 1.00 85.69 89 ASN A N 1
ATOM 728 C CA . ASN A 1 89 ? -20.703 -2.545 12.834 1.00 85.69 89 ASN A CA 1
ATOM 729 C C . ASN A 1 89 ? -19.593 -1.533 13.102 1.00 85.69 89 ASN A C 1
ATOM 731 O O . ASN A 1 89 ? -18.903 -1.609 14.116 1.00 85.69 89 ASN A O 1
ATOM 735 N N . ILE A 1 90 ? -19.452 -0.546 12.220 1.00 87.38 90 ILE A N 1
ATOM 736 C CA . ILE A 1 90 ? -18.499 0.548 12.410 1.00 87.38 90 ILE A CA 1
ATOM 737 C C . ILE A 1 90 ? -19.017 1.486 13.504 1.00 87.38 90 ILE A C 1
ATOM 739 O O . ILE A 1 90 ? -20.050 2.128 13.325 1.00 87.38 90 ILE A O 1
ATOM 743 N N . ILE A 1 91 ? -18.278 1.586 14.610 1.00 89.00 91 ILE A N 1
ATOM 744 C CA . ILE A 1 91 ? -18.611 2.440 15.763 1.00 89.00 91 ILE A CA 1
ATOM 745 C C . ILE A 1 91 ? -17.841 3.766 15.765 1.00 89.00 91 ILE A C 1
ATOM 747 O O . ILE A 1 91 ? -18.276 4.737 16.377 1.00 89.00 91 ILE A O 1
ATOM 751 N N . ALA A 1 92 ? -16.703 3.827 15.069 1.00 88.75 92 ALA A N 1
ATOM 752 C CA . ALA A 1 92 ? -15.952 5.060 14.855 1.00 88.75 92 ALA A CA 1
ATOM 753 C C . ALA A 1 92 ? -15.219 5.014 13.513 1.00 88.75 92 ALA A C 1
ATOM 755 O O . ALA A 1 92 ? -14.708 3.968 13.111 1.00 88.75 92 ALA A O 1
ATOM 756 N N . VAL A 1 93 ? -15.149 6.148 12.819 1.00 90.50 93 VAL A N 1
ATOM 757 C CA . VAL A 1 93 ? -14.535 6.241 11.488 1.00 90.50 93 VAL A CA 1
ATOM 758 C C . VAL A 1 93 ? -13.931 7.615 11.247 1.00 90.50 93 VAL A C 1
ATOM 760 O O . VAL A 1 93 ? -14.565 8.630 11.522 1.00 90.50 93 VAL A O 1
ATOM 763 N N . SER A 1 94 ? -12.713 7.676 10.714 1.00 88.94 94 SER A N 1
ATOM 764 C CA . SER A 1 94 ? -12.083 8.960 10.415 1.00 88.94 94 SER A CA 1
ATOM 765 C C . SER A 1 94 ? -12.723 9.621 9.202 1.00 88.94 94 SER A C 1
ATOM 767 O O . SER A 1 94 ? -13.116 8.957 8.241 1.00 88.94 94 SER A O 1
ATOM 769 N N . SER A 1 95 ? -12.754 10.953 9.200 1.00 84.12 95 SER A N 1
ATOM 770 C CA . SER A 1 95 ? -13.255 11.752 8.073 1.00 84.12 95 SER A CA 1
ATOM 771 C C . SER A 1 95 ? -12.533 11.476 6.744 1.00 84.12 95 SER A C 1
ATOM 773 O O . SER A 1 95 ? -13.105 11.657 5.668 1.00 84.12 95 SER A O 1
ATOM 775 N N . THR A 1 96 ? -11.284 11.016 6.819 1.00 80.38 96 THR A N 1
ATOM 776 C CA . THR A 1 96 ? -10.436 10.675 5.674 1.00 80.38 96 THR A CA 1
ATOM 777 C C . THR A 1 96 ? -10.760 9.320 5.050 1.00 80.38 96 THR A C 1
ATOM 779 O O . THR A 1 96 ? -10.447 9.123 3.872 1.00 80.38 96 THR A O 1
ATOM 782 N N . LEU A 1 97 ? -11.404 8.408 5.793 1.00 80.94 97 LEU A N 1
ATOM 783 C CA . LEU A 1 97 ? -11.622 7.045 5.329 1.00 80.94 97 LEU A CA 1
ATOM 784 C C . LEU A 1 97 ? -12.569 7.031 4.117 1.00 80.94 97 LEU A C 1
ATOM 786 O O . LEU A 1 97 ? -13.664 7.605 4.171 1.00 80.94 97 LEU A O 1
ATOM 790 N N . PRO A 1 98 ? -12.198 6.355 3.016 1.00 72.94 98 PRO A N 1
ATOM 791 C CA . PRO A 1 98 ? -13.094 6.208 1.886 1.00 72.94 98 PRO A CA 1
ATOM 792 C C . PRO A 1 98 ? -14.384 5.488 2.292 1.00 72.94 98 PRO A C 1
ATOM 794 O O . PRO A 1 98 ? -14.354 4.396 2.855 1.00 72.94 98 PRO A O 1
ATOM 797 N N . LYS A 1 99 ? -15.529 6.104 1.985 1.00 69.00 99 LYS A N 1
ATOM 798 C CA . LYS A 1 99 ? -16.841 5.488 2.203 1.00 69.00 99 LYS A CA 1
ATOM 799 C C . LYS A 1 99 ? -16.980 4.286 1.264 1.00 69.00 99 LYS A C 1
ATOM 801 O O . LYS A 1 99 ? -16.810 4.463 0.059 1.00 69.00 99 LYS A O 1
ATOM 806 N N . GLU A 1 100 ? -17.309 3.127 1.842 1.00 68.06 100 GLU A N 1
ATOM 807 C CA . GLU A 1 100 ? -17.555 1.829 1.184 1.00 68.06 100 GLU A CA 1
ATOM 808 C C . GLU A 1 100 ? -16.290 1.077 0.735 1.00 68.06 100 GLU A C 1
ATOM 810 O O . GLU A 1 100 ? -15.856 1.178 -0.404 1.00 68.06 100 GLU A O 1
ATOM 815 N N . MET A 1 101 ? -15.718 0.246 1.610 1.00 70.00 101 MET A N 1
ATOM 816 C CA . MET A 1 101 ? -14.639 -0.685 1.252 1.00 70.00 101 MET A CA 1
ATOM 817 C C . MET A 1 101 ? -15.113 -2.133 1.450 1.00 70.00 101 MET A C 1
ATOM 819 O O . MET A 1 101 ? -15.116 -2.616 2.578 1.00 70.00 101 MET A O 1
ATOM 823 N N . PRO A 1 102 ? -15.522 -2.848 0.385 1.00 69.56 102 PRO A N 1
ATOM 824 C CA . PRO A 1 102 ? -16.033 -4.217 0.505 1.00 69.56 102 PRO A CA 1
ATOM 825 C C . PRO A 1 102 ? -15.012 -5.197 1.097 1.00 69.56 102 PRO A C 1
ATOM 827 O O . PRO A 1 102 ? -15.375 -6.075 1.876 1.00 69.56 102 PRO A O 1
ATOM 830 N N . ASP A 1 103 ? -13.731 -5.023 0.764 1.00 79.06 103 ASP A N 1
ATOM 831 C CA . ASP A 1 103 ? -12.652 -5.885 1.261 1.00 79.06 103 ASP A CA 1
ATOM 832 C C . ASP A 1 103 ? -12.305 -5.606 2.730 1.00 79.06 103 ASP A C 1
ATOM 834 O O . ASP A 1 103 ? -11.824 -6.499 3.422 1.00 79.06 103 ASP A O 1
ATOM 838 N N . ALA A 1 104 ? -12.614 -4.405 3.235 1.00 80.38 104 ALA A N 1
ATOM 839 C CA . ALA A 1 104 ? -12.419 -4.069 4.643 1.00 80.38 104 ALA A CA 1
ATOM 840 C C . ALA A 1 104 ? -13.260 -4.965 5.558 1.00 80.38 104 ALA A C 1
ATOM 842 O O . ALA A 1 104 ? -12.754 -5.459 6.557 1.00 80.38 104 ALA A O 1
ATOM 843 N N . ALA A 1 105 ? -14.517 -5.232 5.186 1.00 83.44 105 ALA A N 1
ATOM 844 C CA . ALA A 1 105 ? -15.405 -6.080 5.979 1.00 83.44 105 ALA A CA 1
ATOM 845 C C . ALA A 1 105 ? -14.870 -7.515 6.114 1.00 83.44 105 ALA A C 1
ATOM 847 O O . ALA A 1 105 ? -14.959 -8.100 7.190 1.00 83.44 105 ALA A O 1
ATOM 848 N N . LYS A 1 106 ? -14.280 -8.063 5.041 1.00 87.06 106 LYS A N 1
ATOM 849 C CA . LYS A 1 106 ? -13.671 -9.401 5.057 1.00 87.06 106 LYS A CA 1
ATOM 850 C C . LYS A 1 106 ? -12.440 -9.443 5.954 1.00 87.06 106 LYS A C 1
ATOM 852 O O . LYS A 1 106 ? -12.369 -10.290 6.830 1.00 87.06 106 LYS A O 1
ATOM 857 N N . ILE A 1 107 ? -11.520 -8.491 5.782 1.00 87.94 107 ILE A N 1
ATOM 858 C CA . ILE A 1 107 ? -10.293 -8.420 6.588 1.00 87.94 107 ILE A CA 1
ATOM 859 C C . ILE A 1 107 ? -10.641 -8.246 8.071 1.00 87.94 107 ILE A C 1
ATOM 861 O O . ILE A 1 107 ? -10.076 -8.928 8.917 1.00 87.94 107 ILE A O 1
ATOM 865 N N . THR A 1 108 ? -11.602 -7.379 8.392 1.00 87.50 108 THR A N 1
ATOM 866 C CA . THR A 1 108 ? -12.096 -7.195 9.761 1.00 87.50 108 THR A CA 1
ATOM 867 C C . THR A 1 108 ? -12.690 -8.481 10.341 1.00 87.50 108 THR A C 1
ATOM 869 O O . THR A 1 108 ? -12.367 -8.818 11.478 1.00 87.50 108 THR A O 1
ATOM 872 N N . ALA A 1 109 ? -13.522 -9.207 9.588 1.00 88.94 109 ALA A N 1
ATOM 873 C CA . ALA A 1 109 ? -14.087 -10.477 10.044 1.00 88.94 109 ALA A CA 1
ATOM 874 C C . ALA A 1 109 ? -12.993 -11.530 10.290 1.00 88.94 109 ALA A C 1
ATOM 876 O O . ALA A 1 109 ? -12.921 -12.086 11.382 1.00 88.94 109 ALA A O 1
ATOM 877 N N . ASP A 1 110 ? -12.082 -11.715 9.331 1.00 91.56 110 ASP A N 1
ATOM 878 C CA . ASP A 1 110 ? -10.986 -12.685 9.427 1.00 91.56 110 ASP A CA 1
ATOM 879 C C . ASP A 1 110 ? -10.084 -12.415 10.642 1.00 91.56 110 ASP A C 1
ATOM 881 O O . ASP A 1 110 ? -9.653 -13.344 11.324 1.00 91.56 110 ASP A O 1
ATOM 885 N N . VAL A 1 111 ? -9.800 -11.142 10.933 1.00 93.50 111 VAL A N 1
ATOM 886 C CA . VAL A 1 111 ? -8.983 -10.726 12.083 1.00 93.50 111 VAL A CA 1
ATOM 887 C C . VAL A 1 111 ? -9.681 -11.012 13.411 1.00 93.50 111 VAL A C 1
ATOM 889 O O . VAL A 1 111 ? -9.026 -11.447 14.358 1.00 93.50 111 VAL A O 1
ATOM 892 N N . MET A 1 112 ? -10.996 -10.790 13.489 1.00 92.50 112 MET A N 1
ATOM 893 C CA . MET A 1 112 ? -11.759 -11.096 14.700 1.00 92.50 112 MET A CA 1
ATOM 894 C C . MET A 1 112 ? -11.891 -12.607 14.927 1.00 92.50 112 MET A C 1
ATOM 896 O O . MET A 1 112 ? -11.755 -13.057 16.062 1.00 92.50 112 MET A O 1
ATOM 900 N N . ASP A 1 113 ? -12.099 -13.386 13.862 1.00 92.88 113 ASP A N 1
ATOM 901 C CA . ASP A 1 113 ? -12.274 -14.842 13.936 1.00 92.88 113 ASP A CA 1
ATOM 902 C C . ASP A 1 113 ? -10.960 -15.584 14.225 1.00 92.88 113 ASP A C 1
ATOM 904 O O . ASP A 1 113 ? -10.947 -16.580 14.951 1.00 92.88 113 ASP A O 1
ATOM 908 N N . SER A 1 114 ? -9.845 -15.119 13.650 1.00 93.62 114 SER A N 1
ATOM 909 C CA . SER A 1 114 ? -8.523 -15.738 13.829 1.00 93.62 114 SER A CA 1
ATOM 910 C C . SER A 1 114 ? -7.767 -15.254 15.063 1.00 93.62 114 SER A C 1
ATOM 912 O O . SER A 1 114 ? -6.753 -15.863 15.412 1.00 93.62 114 SER A O 1
ATOM 914 N N . ASP A 1 115 ? -8.236 -14.177 15.702 1.00 93.75 115 ASP A N 1
ATOM 915 C CA . ASP A 1 115 ? -7.534 -13.479 16.782 1.00 93.75 115 ASP A CA 1
ATOM 916 C C . ASP A 1 115 ? -6.088 -13.089 16.401 1.00 93.75 115 ASP A C 1
ATOM 918 O O . ASP A 1 115 ? -5.137 -13.196 17.179 1.00 93.75 115 ASP A O 1
ATOM 922 N N . GLN A 1 116 ? -5.892 -12.698 15.139 1.00 93.31 116 GLN A N 1
ATOM 923 C CA . GLN A 1 116 ? -4.584 -12.349 14.591 1.00 93.31 116 GLN A CA 1
ATOM 924 C C . GLN A 1 116 ? -4.682 -11.127 13.695 1.00 93.31 116 GLN A C 1
ATOM 926 O O . GLN A 1 116 ? -5.580 -11.007 12.867 1.00 93.31 116 GLN A O 1
ATOM 931 N N . ALA A 1 117 ? -3.711 -10.226 13.833 1.00 93.81 117 ALA A N 1
ATOM 932 C CA . ALA A 1 117 ? -3.579 -9.086 12.943 1.00 93.81 117 ALA A CA 1
ATOM 933 C C . ALA A 1 117 ? -3.354 -9.548 11.496 1.00 93.81 117 ALA A C 1
ATOM 935 O O . ALA A 1 117 ? -2.515 -10.411 11.233 1.00 93.81 117 ALA A O 1
ATOM 936 N N . ASN A 1 118 ? -4.060 -8.932 10.551 1.00 94.06 118 ASN A N 1
ATOM 937 C CA . ASN A 1 118 ? -3.952 -9.263 9.136 1.00 94.06 118 ASN A CA 1
ATOM 938 C C . ASN A 1 118 ? -4.086 -8.005 8.275 1.00 94.06 118 ASN A C 1
ATOM 940 O O . ASN A 1 118 ? -4.675 -7.003 8.682 1.00 94.06 118 ASN A O 1
ATOM 944 N N . GLY A 1 119 ? -3.547 -8.048 7.063 1.00 92.94 119 GLY A N 1
ATOM 945 C CA . GLY A 1 119 ? -3.748 -6.984 6.098 1.00 92.94 119 GLY A CA 1
ATOM 946 C C . GLY A 1 119 ? -3.446 -7.401 4.676 1.00 92.94 119 GLY A C 1
ATOM 947 O O . GLY A 1 119 ? -2.613 -8.271 4.424 1.00 92.94 119 GLY A O 1
ATOM 948 N N . ASP A 1 120 ? -4.119 -6.740 3.744 1.00 93.44 120 ASP A N 1
ATOM 949 C CA . ASP A 1 120 ? -3.993 -7.021 2.324 1.00 93.44 120 ASP A CA 1
ATOM 950 C C . ASP A 1 120 ? -4.115 -5.750 1.477 1.00 93.44 120 ASP A C 1
ATOM 952 O O . ASP A 1 120 ? -4.621 -4.701 1.899 1.00 93.44 120 ASP A O 1
ATOM 956 N N . PHE A 1 121 ? -3.608 -5.839 0.252 1.00 91.88 121 PHE A N 1
ATOM 957 C CA . PHE A 1 121 ? -3.774 -4.807 -0.753 1.00 91.88 121 PHE A CA 1
ATOM 958 C C . PHE A 1 121 ? -5.146 -4.937 -1.406 1.00 91.88 121 PHE A C 1
ATOM 960 O O . PHE A 1 121 ? -5.481 -5.964 -1.985 1.00 91.88 121 PHE A O 1
ATOM 967 N N . SER A 1 122 ? -5.897 -3.843 -1.404 1.00 89.75 122 SER A N 1
ATOM 968 C CA . SER A 1 122 ? -7.172 -3.732 -2.107 1.00 89.75 122 SER A CA 1
ATOM 969 C C . SER A 1 122 ? -7.120 -2.575 -3.101 1.00 89.75 122 SER A C 1
ATOM 971 O O . SER A 1 122 ? -6.262 -1.690 -3.032 1.00 89.75 122 SER A O 1
ATOM 973 N N . THR A 1 123 ? -8.030 -2.590 -4.068 1.00 86.38 123 THR A N 1
ATOM 974 C CA . THR A 1 123 ? -8.195 -1.499 -5.027 1.00 86.38 123 THR A CA 1
ATOM 975 C C . THR A 1 123 ? -9.549 -0.850 -4.803 1.00 86.38 123 THR A C 1
ATOM 977 O O . THR A 1 123 ? -10.581 -1.503 -4.907 1.00 86.38 123 THR A O 1
ATOM 980 N N . PHE A 1 124 ? -9.551 0.454 -4.533 1.00 80.88 124 PHE A N 1
ATOM 981 C CA . PHE A 1 124 ? -10.768 1.232 -4.337 1.00 80.88 124 PHE A CA 1
ATOM 982 C C . PHE A 1 124 ? -10.780 2.444 -5.268 1.00 80.88 124 PHE A C 1
ATOM 984 O O . PHE A 1 124 ? -9.888 3.287 -5.188 1.00 80.88 124 PHE A O 1
ATOM 991 N N . LYS A 1 125 ? -11.795 2.550 -6.141 1.00 81.44 125 LYS A N 1
ATOM 992 C CA . LYS A 1 125 ? -11.905 3.617 -7.162 1.00 81.44 125 LYS A CA 1
ATOM 993 C C . LYS A 1 125 ? -10.592 3.817 -7.936 1.00 81.44 125 LYS A C 1
ATOM 995 O O . LYS A 1 125 ? -10.073 4.929 -8.003 1.00 81.44 125 LYS A O 1
ATOM 1000 N N . ASP A 1 126 ? -10.022 2.712 -8.419 1.00 80.62 126 ASP A N 1
ATOM 1001 C CA . ASP A 1 126 ? -8.732 2.638 -9.127 1.00 80.62 126 ASP A CA 1
ATOM 1002 C C . ASP A 1 126 ? -7.497 3.072 -8.321 1.00 80.62 126 ASP A C 1
ATOM 1004 O O . ASP A 1 126 ? -6.381 3.101 -8.842 1.00 80.62 126 ASP A O 1
ATOM 1008 N N . LYS A 1 127 ? -7.654 3.347 -7.023 1.00 83.12 127 LYS A N 1
ATOM 1009 C CA . LYS A 1 127 ? -6.539 3.622 -6.120 1.00 83.12 127 LYS A CA 1
ATOM 1010 C C . LYS A 1 127 ? -6.147 2.356 -5.389 1.00 83.12 127 LYS A C 1
ATOM 1012 O O . LYS A 1 127 ? -6.970 1.709 -4.743 1.00 83.12 127 LYS A O 1
ATOM 1017 N N . LYS A 1 128 ? -4.862 2.022 -5.470 1.00 88.69 128 LYS A N 1
ATOM 1018 C CA . LYS A 1 128 ? -4.276 0.938 -4.686 1.00 88.69 128 LYS A CA 1
ATOM 1019 C C . LYS A 1 128 ? -4.197 1.380 -3.230 1.00 88.69 128 LYS A C 1
ATOM 1021 O O . LYS A 1 128 ? -3.613 2.421 -2.930 1.00 88.69 128 LYS A O 1
ATOM 1026 N N . MET A 1 129 ? -4.764 0.585 -2.340 1.00 89.88 129 MET A N 1
ATOM 1027 C CA . MET A 1 129 ? -4.809 0.824 -0.904 1.00 89.88 129 MET A CA 1
ATOM 1028 C C . MET A 1 129 ? -4.226 -0.389 -0.184 1.00 89.88 129 MET A C 1
ATOM 1030 O O . MET A 1 129 ? -4.284 -1.508 -0.691 1.00 89.88 129 MET A O 1
ATOM 1034 N N . TYR A 1 130 ? -3.663 -0.167 0.994 1.00 92.88 130 TYR A N 1
ATOM 1035 C CA . TYR A 1 130 ? -3.300 -1.230 1.920 1.00 92.88 130 TYR A CA 1
ATOM 1036 C C . TYR A 1 130 ? -4.220 -1.139 3.134 1.00 92.88 130 TYR A C 1
ATOM 1038 O O . TYR A 1 130 ? -4.325 -0.073 3.745 1.00 92.88 130 TYR A O 1
ATOM 1046 N N . ILE A 1 131 ? -4.918 -2.232 3.426 1.00 92.94 131 ILE A N 1
ATOM 1047 C CA . ILE A 1 131 ? -5.858 -2.349 4.537 1.00 92.94 131 ILE A CA 1
ATOM 1048 C C . ILE A 1 13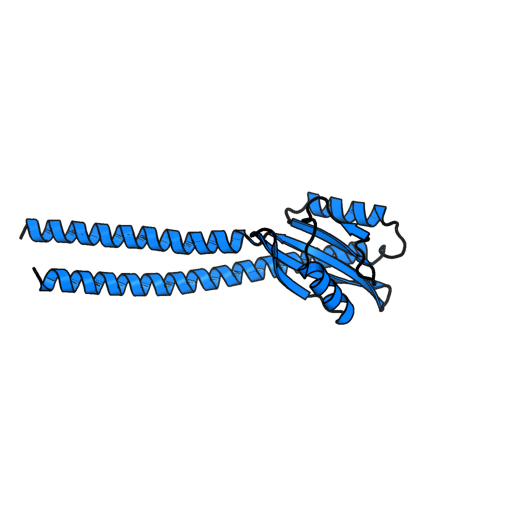1 ? -5.215 -3.274 5.560 1.00 92.94 131 ILE A C 1
ATOM 1050 O O . ILE A 1 131 ? -4.827 -4.385 5.219 1.00 92.94 131 ILE A O 1
ATOM 1054 N N . PHE A 1 132 ? -5.098 -2.821 6.799 1.00 94.38 132 PHE A N 1
ATOM 1055 C CA . PHE A 1 132 ? -4.542 -3.598 7.899 1.00 94.38 132 PHE A CA 1
ATOM 1056 C C . PHE A 1 132 ? -5.472 -3.505 9.097 1.00 94.38 132 PHE A C 1
ATOM 1058 O O . PHE A 1 132 ? -5.900 -2.407 9.439 1.00 94.38 132 PHE A O 1
ATOM 1065 N N . ALA A 1 133 ? -5.781 -4.626 9.735 1.00 95.12 133 ALA A N 1
ATOM 1066 C CA . ALA A 1 133 ? -6.627 -4.657 10.913 1.00 95.12 133 ALA A CA 1
ATOM 1067 C C . ALA A 1 133 ? -5.999 -5.484 12.036 1.00 95.12 133 ALA A C 1
ATOM 1069 O O . ALA A 1 133 ? -5.256 -6.438 11.802 1.00 95.12 133 ALA A O 1
ATOM 1070 N N . VAL A 1 134 ? -6.316 -5.087 13.264 1.00 95.75 134 VAL A N 1
ATOM 1071 C CA . VAL A 1 134 ? -5.930 -5.762 14.506 1.00 95.75 134 VAL A CA 1
ATOM 1072 C C . VAL A 1 134 ? -7.187 -6.054 15.330 1.00 95.75 134 VAL A C 1
ATOM 1074 O O . VAL A 1 134 ? -8.119 -5.238 15.307 1.00 95.75 134 VAL A O 1
ATOM 1077 N N . PRO A 1 135 ? -7.250 -7.198 16.031 1.00 95.44 135 PRO A N 1
ATOM 1078 C CA . PRO A 1 135 ? -8.356 -7.475 16.934 1.00 95.44 135 PRO A CA 1
ATOM 1079 C C . PRO A 1 135 ? -8.254 -6.550 18.152 1.00 95.44 135 PRO A C 1
ATOM 1081 O O . PRO A 1 135 ? -7.162 -6.128 18.534 1.00 95.44 135 PRO A O 1
ATOM 1084 N N . LEU A 1 136 ? -9.401 -6.197 18.726 1.00 93.88 136 LEU A N 1
ATOM 1085 C CA . LEU A 1 136 ? -9.488 -5.466 19.987 1.00 93.88 136 LEU A CA 1
ATOM 1086 C C . LEU A 1 136 ? -9.965 -6.417 21.073 1.00 93.88 136 LEU A C 1
ATOM 1088 O O . LEU A 1 136 ? -10.992 -7.083 20.901 1.00 93.88 136 LEU A O 1
ATOM 1092 N N . HIS A 1 137 ? -9.251 -6.441 22.194 1.00 92.75 137 HIS A N 1
ATOM 1093 C CA . HIS A 1 137 ? -9.560 -7.324 23.313 1.00 92.75 137 HIS A CA 1
ATOM 1094 C C . HIS A 1 137 ? -10.171 -6.594 24.504 1.00 92.75 137 HIS A C 1
ATOM 1096 O O . HIS A 1 137 ? -9.766 -5.491 24.863 1.00 92.75 137 HIS A O 1
ATOM 1102 N N . GLU A 1 138 ? -11.098 -7.277 25.171 1.00 88.75 138 GLU A N 1
ATOM 1103 C CA . GLU A 1 138 ? -11.427 -7.040 26.575 1.00 88.75 138 GLU A CA 1
ATOM 1104 C C . GLU A 1 138 ? -11.069 -8.307 27.356 1.00 88.75 138 GLU A C 1
ATOM 1106 O O . GLU A 1 138 ? -11.576 -9.398 27.072 1.00 88.75 138 GLU A O 1
ATOM 1111 N N . ASP A 1 139 ? -10.147 -8.171 28.309 1.00 85.00 139 ASP A N 1
ATOM 1112 C CA . ASP A 1 139 ? -9.480 -9.265 29.020 1.00 85.00 139 ASP A CA 1
ATOM 1113 C C . ASP A 1 139 ? -8.817 -10.296 28.089 1.00 85.00 139 ASP A C 1
ATOM 1115 O O . ASP A 1 139 ? -7.610 -10.258 27.857 1.00 85.00 139 ASP A O 1
ATOM 1119 N N . LYS A 1 140 ? -9.600 -11.255 27.587 1.00 84.94 140 LYS A N 1
ATOM 1120 C CA . LYS A 1 140 ? -9.168 -12.343 26.692 1.00 84.94 140 LYS A CA 1
ATOM 1121 C C . LYS A 1 140 ? -10.132 -12.596 25.535 1.00 84.94 140 LYS A C 1
ATOM 1123 O O . LYS A 1 140 ? -9.928 -13.541 24.781 1.00 84.94 140 LYS A O 1
ATOM 1128 N N . SER A 1 141 ? -11.201 -11.812 25.431 1.00 90.00 141 SER A N 1
ATOM 1129 C CA . SER A 1 141 ? -12.216 -11.985 24.394 1.00 90.00 141 SER A CA 1
ATOM 1130 C C . SER A 1 141 ? -12.054 -10.905 23.339 1.00 90.00 141 SER A C 1
ATOM 1132 O O . SER A 1 141 ? -11.867 -9.736 23.676 1.00 90.00 141 SER A O 1
ATOM 1134 N N . VAL A 1 142 ? -12.160 -11.288 22.069 1.00 93.12 142 VAL A N 1
ATOM 1135 C CA . VAL A 1 142 ? -12.230 -10.329 20.966 1.00 93.12 142 VAL A CA 1
ATOM 1136 C C . VAL A 1 142 ? -13.582 -9.616 21.032 1.00 93.12 142 VAL A C 1
ATOM 1138 O O . VAL A 1 142 ? -14.638 -10.243 20.937 1.00 93.12 142 VAL A O 1
ATOM 1141 N N . VAL A 1 143 ? -13.551 -8.299 21.224 1.00 92.12 143 VAL A N 1
ATOM 1142 C CA . VAL A 1 143 ? -14.742 -7.440 21.352 1.00 92.12 143 VAL A CA 1
ATOM 1143 C C . VAL A 1 143 ? -14.947 -6.523 20.147 1.00 92.12 143 VAL A C 1
ATOM 1145 O O . VAL A 1 143 ? -15.995 -5.886 20.026 1.00 92.12 143 VAL A O 1
ATOM 1148 N N . GLY A 1 144 ? -13.983 -6.490 19.229 1.00 92.56 144 GLY A N 1
ATOM 1149 C CA . GLY A 1 144 ? -14.063 -5.716 18.001 1.00 92.56 144 GLY A CA 1
ATOM 1150 C C . GLY A 1 144 ? -12.771 -5.767 17.201 1.00 92.56 144 GLY A C 1
ATOM 1151 O O . GLY A 1 144 ? -11.908 -6.616 17.424 1.00 92.56 144 GLY A O 1
ATOM 1152 N N . SER A 1 145 ? -12.622 -4.821 16.282 1.00 94.31 145 SER A N 1
ATOM 1153 C CA . SER A 1 145 ? -11.388 -4.642 15.520 1.00 94.31 145 SER A CA 1
ATOM 1154 C C . SER A 1 145 ? -11.086 -3.171 15.278 1.00 94.31 145 SER A C 1
ATOM 1156 O O . SER A 1 145 ? -11.977 -2.319 15.230 1.00 94.31 145 SER A O 1
ATOM 1158 N N . LEU A 1 146 ? -9.805 -2.888 15.093 1.00 93.50 146 LEU A N 1
ATOM 1159 C CA . LEU A 1 146 ? -9.301 -1.603 14.648 1.00 93.50 146 LEU A CA 1
ATOM 1160 C C . LEU A 1 146 ? -8.665 -1.788 13.274 1.00 93.50 146 LEU A C 1
ATOM 1162 O O . LEU A 1 146 ? -7.761 -2.600 13.103 1.00 93.50 146 LEU A O 1
ATOM 1166 N N . MET A 1 147 ? -9.109 -0.994 12.309 1.00 92.75 147 MET A N 1
ATOM 1167 C CA . MET A 1 147 ? -8.631 -1.006 10.937 1.00 92.75 147 MET A CA 1
ATOM 1168 C C . MET A 1 147 ? -7.906 0.296 10.596 1.00 92.75 147 MET A C 1
ATOM 1170 O O . MET A 1 147 ? -8.399 1.398 10.846 1.00 92.75 147 MET A O 1
ATOM 1174 N N . VAL A 1 148 ? -6.760 0.149 9.941 1.00 92.06 148 VAL A N 1
ATOM 1175 C CA . VAL A 1 148 ? -5.939 1.204 9.356 1.00 92.06 148 VAL A CA 1
ATOM 1176 C C . VAL A 1 148 ? -5.923 1.032 7.846 1.00 92.06 148 VAL A C 1
ATOM 1178 O O . VAL A 1 148 ? -5.614 -0.038 7.323 1.00 92.06 148 VAL A O 1
ATOM 1181 N N . VAL A 1 149 ? -6.224 2.108 7.128 1.00 90.88 149 VAL A N 1
ATOM 1182 C CA . VAL A 1 149 ? -6.213 2.137 5.668 1.00 90.88 149 VAL A CA 1
ATOM 1183 C C . VAL A 1 149 ? -5.193 3.162 5.196 1.00 90.88 149 VAL A C 1
ATOM 1185 O O . VAL A 1 149 ? -5.213 4.328 5.595 1.00 90.88 149 VAL A O 1
ATOM 1188 N N . GLN A 1 150 ? -4.293 2.740 4.311 1.00 89.44 150 GLN A N 1
ATOM 1189 C CA . GLN A 1 150 ? -3.242 3.585 3.751 1.00 89.44 150 GLN A CA 1
ATOM 1190 C C . GLN A 1 150 ? -3.290 3.608 2.223 1.00 89.44 150 GLN A C 1
ATOM 1192 O O . GLN A 1 150 ? -3.607 2.612 1.576 1.00 89.44 150 GLN A O 1
ATOM 1197 N N . ASN A 1 151 ? -2.957 4.756 1.631 1.00 88.62 151 ASN A N 1
ATOM 1198 C CA . ASN A 1 151 ? -2.806 4.873 0.184 1.00 88.62 151 ASN A CA 1
ATOM 1199 C C . ASN A 1 151 ? -1.498 4.188 -0.242 1.00 88.62 151 ASN A C 1
ATOM 1201 O O . ASN A 1 151 ? -0.434 4.536 0.258 1.00 88.62 151 ASN A O 1
ATOM 1205 N N . ALA A 1 152 ? -1.583 3.249 -1.184 1.00 92.62 152 ALA A N 1
ATOM 1206 C CA . ALA A 1 152 ? -0.461 2.501 -1.754 1.00 92.62 152 ALA A CA 1
ATOM 1207 C C . ALA A 1 152 ? -0.244 2.801 -3.256 1.00 92.62 152 ALA A C 1
ATOM 1209 O O . ALA A 1 152 ? 0.514 2.109 -3.938 1.00 92.62 152 ALA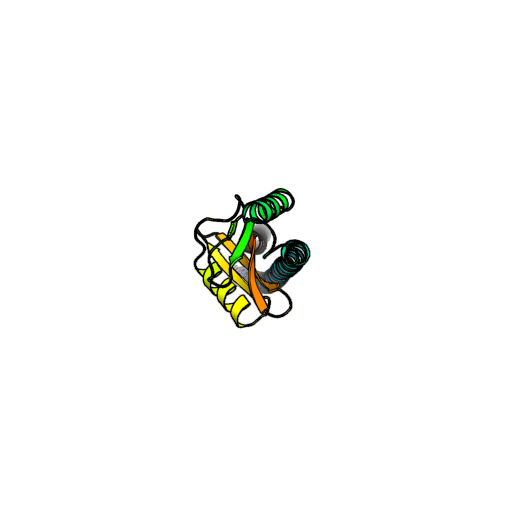 A O 1
ATOM 1210 N N . GLU A 1 153 ? -0.898 3.832 -3.794 1.00 91.38 153 GLU A N 1
ATOM 1211 C CA . GLU A 1 153 ? -0.807 4.269 -5.192 1.00 91.38 153 GLU A CA 1
ATOM 1212 C C . GLU A 1 153 ? 0.623 4.686 -5.559 1.00 91.38 153 GLU A C 1
ATOM 1214 O O . GLU A 1 153 ? 1.104 4.399 -6.657 1.00 91.38 153 GLU A O 1
ATOM 1219 N N . TYR A 1 154 ? 1.348 5.268 -4.597 1.00 91.69 154 TYR A N 1
ATOM 1220 C CA . TYR A 1 154 ? 2.746 5.663 -4.762 1.00 91.69 154 TYR A CA 1
ATOM 1221 C C . TYR A 1 154 ? 3.659 4.493 -5.154 1.00 91.69 154 TYR A C 1
ATOM 1223 O O . TYR A 1 154 ? 4.676 4.721 -5.808 1.00 91.69 154 TYR A O 1
ATOM 1231 N N . ILE A 1 155 ? 3.300 3.250 -4.801 1.00 94.62 155 ILE A N 1
ATOM 1232 C CA . ILE A 1 155 ? 4.048 2.057 -5.212 1.00 94.62 155 ILE A CA 1
ATOM 1233 C C . ILE A 1 155 ? 4.012 1.955 -6.735 1.00 94.62 155 ILE A C 1
ATOM 1235 O O . ILE A 1 155 ? 5.057 1.934 -7.377 1.00 94.62 155 ILE A O 1
ATOM 1239 N N . ASN A 1 156 ? 2.819 1.979 -7.329 1.00 93.81 156 ASN A N 1
ATOM 1240 C CA . ASN A 1 156 ? 2.661 1.873 -8.778 1.00 93.81 156 ASN A CA 1
ATOM 1241 C C . ASN A 1 156 ? 3.280 3.077 -9.502 1.00 93.81 156 ASN A C 1
ATOM 1243 O O . ASN A 1 156 ? 3.963 2.893 -10.510 1.00 93.81 156 ASN A O 1
ATOM 1247 N N . THR A 1 157 ? 3.110 4.293 -8.969 1.00 95.31 157 THR A N 1
ATOM 1248 C CA . THR A 1 157 ? 3.743 5.506 -9.515 1.00 95.31 157 THR A CA 1
ATOM 1249 C C . THR A 1 157 ? 5.260 5.358 -9.567 1.00 95.31 157 THR A C 1
ATOM 1251 O O . THR A 1 157 ? 5.869 5.587 -10.612 1.00 95.31 157 THR A O 1
ATOM 1254 N N . ARG A 1 158 ? 5.872 4.890 -8.475 1.00 96.31 158 ARG A N 1
ATOM 1255 C CA . ARG A 1 158 ? 7.318 4.685 -8.382 1.00 96.31 158 ARG A CA 1
ATOM 1256 C C . ARG A 1 158 ? 7.822 3.594 -9.328 1.00 96.31 158 ARG A C 1
ATOM 1258 O O . ARG A 1 158 ? 8.866 3.764 -9.956 1.00 96.31 158 ARG A O 1
ATOM 1265 N N . LEU A 1 159 ? 7.089 2.491 -9.465 1.00 96.81 159 LEU A N 1
ATOM 1266 C CA . LEU A 1 159 ? 7.439 1.437 -10.420 1.00 96.81 159 LEU A CA 1
ATOM 1267 C C . LEU A 1 159 ? 7.365 1.951 -11.860 1.00 96.81 159 LEU A C 1
ATOM 1269 O O . LEU A 1 159 ? 8.284 1.720 -12.647 1.00 96.81 159 LEU A O 1
ATOM 1273 N N . ASN A 1 160 ? 6.323 2.712 -12.192 1.00 97.00 160 ASN A N 1
ATOM 1274 C CA . ASN A 1 160 ? 6.181 3.316 -13.511 1.00 97.00 160 ASN A CA 1
ATOM 1275 C C . ASN A 1 160 ? 7.302 4.327 -13.805 1.00 97.00 160 ASN A C 1
ATOM 1277 O O . ASN A 1 160 ? 7.810 4.377 -14.921 1.00 97.00 160 ASN A O 1
ATOM 1281 N N . GLU A 1 161 ? 7.743 5.100 -12.811 1.00 97.56 161 GLU A N 1
ATOM 1282 C CA . GLU A 1 161 ? 8.901 5.992 -12.944 1.00 97.56 161 GLU A CA 1
ATOM 1283 C C . GLU A 1 161 ? 10.191 5.236 -13.274 1.00 97.56 161 GLU A C 1
ATOM 1285 O O . GLU A 1 161 ? 10.926 5.651 -14.171 1.00 97.56 161 GLU A O 1
ATOM 1290 N N . ILE A 1 162 ? 10.457 4.110 -12.603 1.00 97.75 162 ILE A N 1
ATOM 1291 C CA . ILE A 1 162 ? 11.633 3.263 -12.869 1.00 97.75 162 ILE A CA 1
ATOM 1292 C C . ILE A 1 162 ? 11.633 2.774 -14.326 1.00 97.75 162 ILE A C 1
ATOM 1294 O O . ILE A 1 162 ? 12.642 2.895 -15.036 1.00 97.75 162 ILE A O 1
ATOM 1298 N N . TRP A 1 163 ? 10.489 2.276 -14.800 1.00 97.88 163 TRP A N 1
ATOM 1299 C CA . TRP A 1 163 ? 10.325 1.827 -16.183 1.00 97.88 163 TRP A CA 1
ATOM 1300 C C . TRP A 1 163 ? 10.452 2.975 -17.180 1.00 97.88 163 TRP A C 1
ATOM 1302 O O . TRP A 1 163 ? 11.251 2.891 -18.114 1.00 97.88 163 TRP A O 1
ATOM 1312 N N . ARG A 1 164 ? 9.735 4.079 -16.961 1.00 97.88 164 ARG A N 1
ATOM 1313 C CA . ARG A 1 164 ? 9.762 5.259 -17.834 1.00 97.88 164 ARG A CA 1
ATOM 1314 C C . ARG A 1 164 ? 11.174 5.823 -17.974 1.00 97.88 164 ARG A C 1
ATOM 1316 O O . ARG A 1 164 ? 11.624 6.066 -19.091 1.00 97.88 164 ARG A O 1
ATOM 1323 N N . ASN A 1 165 ? 11.900 5.966 -16.867 1.00 97.25 165 ASN A N 1
ATOM 1324 C CA . ASN A 1 165 ? 13.277 6.458 -16.878 1.00 97.25 165 ASN A CA 1
ATOM 1325 C C . ASN A 1 165 ? 14.205 5.519 -17.658 1.00 97.25 165 ASN A C 1
ATOM 1327 O O . ASN A 1 165 ? 15.056 5.976 -18.420 1.00 97.25 165 ASN A O 1
ATOM 1331 N N . THR A 1 166 ? 14.011 4.204 -17.524 1.00 95.69 166 THR A N 1
ATOM 1332 C CA . THR A 1 166 ? 14.759 3.208 -18.303 1.00 95.69 166 THR A CA 1
ATOM 1333 C C . THR A 1 166 ? 14.476 3.336 -19.795 1.00 95.69 166 THR A C 1
ATOM 1335 O O . THR A 1 166 ? 15.415 3.327 -20.588 1.00 95.69 166 THR A O 1
ATOM 1338 N N . MET A 1 167 ? 13.209 3.484 -20.183 1.00 95.88 167 MET A N 1
ATOM 1339 C CA . MET A 1 167 ? 12.813 3.590 -21.589 1.00 95.88 167 MET A CA 1
ATOM 1340 C C . MET A 1 167 ? 13.348 4.868 -22.236 1.00 95.88 167 MET A C 1
ATOM 1342 O O . MET A 1 167 ? 13.916 4.805 -23.323 1.00 95.88 167 MET A O 1
ATOM 1346 N N . ILE A 1 168 ? 13.263 6.011 -21.547 1.00 97.44 168 ILE A N 1
ATOM 1347 C CA . ILE A 1 168 ? 13.833 7.284 -22.023 1.00 97.44 168 ILE A CA 1
ATOM 1348 C C . ILE A 1 168 ? 15.355 7.175 -22.174 1.00 97.44 168 ILE A C 1
ATOM 1350 O O . ILE A 1 168 ? 15.926 7.641 -23.166 1.00 97.44 168 ILE A O 1
ATOM 1354 N N . ARG A 1 169 ? 16.022 6.520 -21.216 1.00 95.44 169 ARG A N 1
ATOM 1355 C CA . ARG A 1 169 ? 17.467 6.279 -21.272 1.00 95.44 169 ARG A CA 1
ATOM 1356 C C . ARG A 1 169 ? 17.842 5.400 -22.467 1.00 95.44 169 ARG A C 1
ATOM 1358 O O . ARG A 1 169 ? 18.746 5.766 -23.212 1.00 95.44 169 ARG A O 1
ATOM 1365 N N . LEU A 1 170 ? 17.139 4.285 -22.675 1.00 94.75 170 LEU A N 1
ATOM 1366 C CA . LEU A 1 170 ? 17.361 3.383 -23.809 1.00 94.75 170 LEU A CA 1
ATOM 1367 C C . LEU A 1 170 ? 17.119 4.081 -25.147 1.00 94.75 170 LEU A C 1
ATOM 1369 O O . LEU A 1 170 ? 17.946 3.980 -26.048 1.00 94.75 170 LEU A O 1
ATOM 1373 N N . PHE A 1 171 ? 16.022 4.829 -25.262 1.00 95.06 171 PHE A N 1
ATOM 1374 C CA . PHE A 1 171 ? 15.710 5.599 -26.461 1.00 95.06 171 PHE A CA 1
ATOM 1375 C C . PHE A 1 171 ? 16.835 6.581 -26.799 1.00 95.06 171 PHE A C 1
ATOM 1377 O O . PHE A 1 171 ? 17.330 6.594 -27.924 1.00 95.06 171 PHE A O 1
ATOM 1384 N N . THR A 1 172 ? 17.306 7.337 -25.803 1.00 96.00 172 THR A N 1
ATOM 1385 C CA . THR A 1 172 ? 18.432 8.266 -25.967 1.00 96.00 172 THR A CA 1
ATOM 1386 C C . THR A 1 172 ? 19.703 7.540 -26.419 1.00 96.00 172 THR A C 1
ATOM 1388 O O . THR A 1 172 ? 20.383 8.004 -27.330 1.00 96.00 172 THR A O 1
ATOM 1391 N N . GLN A 1 173 ? 20.016 6.377 -25.839 1.00 92.12 173 GLN A N 1
ATOM 1392 C CA . GLN A 1 173 ? 21.187 5.580 -26.223 1.00 92.12 173 GLN A CA 1
ATOM 1393 C C . GLN A 1 173 ? 21.106 5.086 -27.672 1.00 92.12 173 GLN A C 1
ATOM 1395 O O . GLN A 1 173 ? 22.060 5.252 -28.429 1.00 92.12 173 GLN A O 1
ATOM 1400 N N . VAL A 1 174 ? 19.970 4.514 -28.077 1.00 91.50 174 VAL A N 1
ATOM 1401 C CA . VAL A 1 174 ? 19.765 4.015 -29.446 1.00 91.50 174 VAL A CA 1
ATOM 1402 C C . VAL A 1 174 ? 19.811 5.158 -30.458 1.00 91.50 174 VAL A C 1
ATOM 1404 O O . VAL A 1 174 ? 20.428 5.016 -31.516 1.00 91.50 174 VAL A O 1
ATOM 1407 N N . LEU A 1 175 ? 19.222 6.308 -30.120 1.00 92.81 175 LEU A N 1
ATOM 1408 C CA . LEU A 1 175 ? 19.267 7.508 -30.950 1.00 92.81 175 LEU A CA 1
ATOM 1409 C C . LEU A 1 175 ? 20.710 7.994 -31.155 1.00 92.81 175 LEU A C 1
ATOM 1411 O O . LEU A 1 175 ? 21.128 8.201 -32.294 1.00 92.81 175 LEU A O 1
ATOM 1415 N N . LEU A 1 176 ? 21.493 8.113 -30.078 1.00 92.94 176 LEU A N 1
ATOM 1416 C CA . LEU A 1 176 ? 22.894 8.540 -30.149 1.00 92.94 176 LEU A CA 1
ATOM 1417 C C . LEU A 1 176 ? 23.767 7.554 -30.935 1.00 92.94 176 LEU A C 1
ATOM 1419 O O . LEU A 1 176 ? 24.556 7.985 -31.774 1.00 92.94 176 LEU A O 1
ATOM 1423 N N . LEU A 1 177 ? 23.602 6.244 -30.721 1.00 89.56 177 LEU A N 1
ATOM 1424 C CA . LEU A 1 177 ? 24.323 5.212 -31.479 1.00 89.56 177 LEU A CA 1
ATOM 1425 C C . LEU A 1 177 ? 23.995 5.265 -32.975 1.00 89.56 177 LEU A C 1
ATOM 1427 O O . LEU A 1 177 ? 24.887 5.128 -33.817 1.00 89.56 177 LEU A O 1
ATOM 1431 N N . SER A 1 178 ? 22.726 5.505 -33.311 1.00 87.50 178 SER A N 1
ATOM 1432 C CA . SER A 1 178 ? 22.281 5.649 -34.698 1.00 87.50 178 SER A CA 1
ATOM 1433 C C . SER A 1 178 ? 22.925 6.869 -35.361 1.00 87.50 178 SER A C 1
ATOM 1435 O O . SER A 1 178 ? 23.480 6.753 -36.453 1.00 87.50 178 SER A O 1
ATOM 1437 N N . ILE A 1 179 ? 22.927 8.022 -34.681 1.00 91.19 179 ILE A N 1
ATOM 1438 C CA . ILE A 1 179 ? 23.565 9.254 -35.172 1.00 91.19 179 ILE A CA 1
ATOM 1439 C C . ILE A 1 179 ? 25.076 9.058 -35.342 1.00 91.19 179 ILE A C 1
ATOM 1441 O O . ILE A 1 179 ? 25.617 9.374 -36.401 1.00 91.19 179 ILE A O 1
ATOM 1445 N N . ALA A 1 180 ? 25.753 8.504 -34.333 1.00 88.88 180 ALA A N 1
ATOM 1446 C CA . ALA A 1 180 ? 27.192 8.252 -34.375 1.00 88.88 180 ALA A CA 1
ATOM 1447 C C . ALA A 1 180 ? 27.572 7.352 -35.557 1.00 88.88 180 ALA A C 1
ATOM 1449 O O . ALA A 1 180 ? 28.519 7.643 -36.283 1.00 88.88 180 ALA A O 1
ATOM 1450 N N . THR A 1 181 ? 26.782 6.307 -35.811 1.00 86.31 181 THR A N 1
ATOM 1451 C CA . THR A 1 181 ? 26.980 5.431 -36.969 1.00 86.31 181 THR A CA 1
ATOM 1452 C C . THR A 1 181 ? 26.863 6.195 -38.285 1.00 86.31 181 THR A C 1
ATOM 1454 O O . THR A 1 181 ? 27.723 6.050 -39.151 1.00 86.31 181 THR A O 1
ATOM 1457 N N . ILE A 1 182 ? 25.804 6.991 -38.461 1.00 86.81 182 ILE A N 1
ATOM 1458 C CA . ILE A 1 182 ? 25.581 7.753 -39.699 1.00 86.81 182 ILE A CA 1
ATOM 1459 C C . ILE A 1 182 ? 26.751 8.707 -39.953 1.00 86.81 182 ILE A C 1
ATOM 1461 O O . ILE A 1 182 ? 27.212 8.820 -41.087 1.00 86.81 182 ILE A O 1
ATOM 1465 N N . LEU A 1 183 ? 27.256 9.362 -38.904 1.00 89.75 183 LEU A N 1
ATOM 1466 C CA . LEU A 1 183 ? 28.430 10.226 -39.003 1.00 89.75 183 LEU A CA 1
ATOM 1467 C C . LEU A 1 183 ? 29.676 9.437 -39.416 1.00 89.75 183 LEU A C 1
ATOM 1469 O O . LEU A 1 183 ? 30.360 9.857 -40.340 1.00 89.75 183 LEU A O 1
ATOM 1473 N N 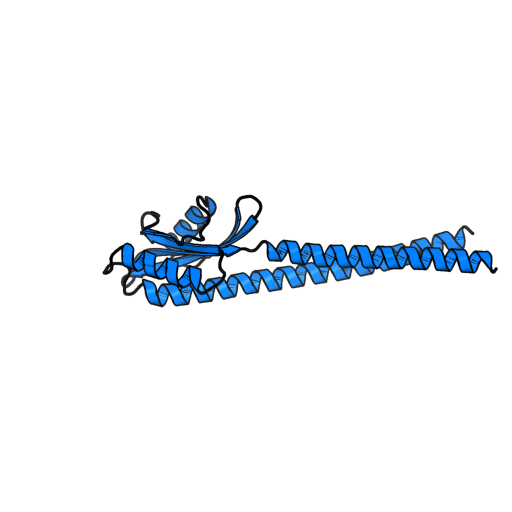. ILE A 1 184 ? 29.940 8.279 -38.808 1.00 87.81 184 ILE A N 1
ATOM 1474 C CA . ILE A 1 184 ? 31.087 7.435 -39.175 1.00 87.81 184 ILE A CA 1
ATOM 1475 C C . ILE A 1 184 ? 31.003 7.004 -40.645 1.00 87.81 184 ILE A C 1
ATOM 1477 O O . ILE A 1 184 ? 31.977 7.147 -41.372 1.00 87.81 184 ILE A O 1
ATOM 1481 N N . ILE A 1 185 ? 29.837 6.542 -41.106 1.00 86.06 185 ILE A N 1
ATOM 1482 C CA . ILE A 1 185 ? 29.637 6.139 -42.509 1.00 86.06 185 ILE A CA 1
ATOM 1483 C C . ILE A 1 185 ? 29.779 7.329 -43.464 1.00 86.06 185 ILE A C 1
ATOM 1485 O O . ILE A 1 185 ? 30.198 7.145 -44.594 1.00 86.06 185 ILE A O 1
ATOM 1489 N N . ARG A 1 186 ? 29.414 8.545 -43.044 1.00 85.19 186 ARG A N 1
ATOM 1490 C CA . ARG A 1 186 ? 29.538 9.744 -43.885 1.00 85.19 186 ARG A CA 1
ATOM 1491 C C . ARG A 1 186 ? 30.991 10.191 -44.084 1.00 85.19 186 ARG A C 1
ATOM 1493 O O . ARG A 1 186 ? 31.270 10.860 -45.074 1.00 85.19 186 ARG A O 1
ATOM 1500 N N . TRP A 1 187 ? 31.871 9.904 -43.128 1.00 79.25 187 TRP A N 1
ATOM 1501 C CA . TRP A 1 187 ? 33.277 10.327 -43.145 1.00 79.25 187 TRP A CA 1
ATOM 1502 C C . TRP A 1 187 ? 34.248 9.234 -43.622 1.00 79.25 187 TRP A C 1
ATOM 1504 O O . TRP A 1 187 ? 35.430 9.525 -43.794 1.00 79.25 187 TRP A O 1
ATOM 1514 N N . ILE A 1 188 ? 33.757 8.008 -43.825 1.00 69.12 188 ILE A N 1
ATOM 1515 C CA . ILE A 1 188 ? 34.463 6.883 -44.462 1.00 69.12 188 ILE A CA 1
ATOM 1516 C C . ILE A 1 188 ? 34.052 6.817 -45.931 1.00 69.12 188 ILE A C 1
ATOM 1518 O O . ILE A 1 188 ? 34.957 6.661 -46.777 1.00 69.12 188 ILE A O 1
#

Sequence (188 aa):
MRQIFAAIFLITVIVTLIAVYFTYNQANNEERRLRNDIQYRSTLLAESLRETVEPNFINKSEKYLQDVVERYANKERFAGLAIADNKGNIIAVSSTLPKEMPDAAKITADVMDSDQANGDFSTFKDKKMYIFAVPLHEDKSVVGSLMVVQNAEYINTRLNEIWRNTMIRLFTQVLLLSIATILIIRWI

Foldseek 3Di:
DVVLVVVLVVVLVVVVVVLVVVLVVVLVVLLVVLVVVVVVVQVVLQVVLLVVCQVCVPPDALVVVQVSQQVSCVPDVFQWKFKAFPVRHTSYIYPSHDPDDPVLSVLFNCQQVVQDKDWDWDADPNWIKIKIKHFHDDPHHGGIMMITIGTPNVSVVVSVVSVVVSVVVSVVVSVVSVVVSVVVVVVD

pLDDT: mean 88.92, std 7.61, range [61.0, 98.06]

Radius of gyration: 25.53 Å; chains: 1; bounding box: 55×30×74 Å